Protein AF-A0A433D883-F1 (afdb_monomer)

Structure (mmCIF, N/CA/C/O backbone):
data_AF-A0A433D883-F1
#
_entry.id   AF-A0A433D883-F1
#
loop_
_atom_site.group_PDB
_atom_site.id
_atom_site.type_symbol
_atom_site.label_atom_id
_atom_site.label_alt_id
_atom_site.label_comp_id
_atom_site.label_asym_id
_atom_site.label_entity_id
_atom_site.label_seq_id
_atom_site.pdbx_PDB_ins_code
_atom_site.Cartn_x
_atom_site.Cartn_y
_atom_site.Cartn_z
_atom_site.occupancy
_atom_site.B_iso_or_equiv
_atom_site.auth_seq_id
_atom_site.auth_comp_id
_atom_site.auth_asym_id
_atom_site.auth_atom_id
_atom_site.pdbx_PDB_model_num
ATOM 1 N N . MET A 1 1 ? -18.913 33.810 -46.364 1.00 44.34 1 MET A N 1
ATOM 2 C CA . MET A 1 1 ? -20.027 33.715 -45.392 1.00 44.34 1 MET A CA 1
ATOM 3 C C . MET A 1 1 ? -20.015 32.324 -44.757 1.00 44.34 1 MET A C 1
ATOM 5 O O . MET A 1 1 ? -20.536 31.386 -45.342 1.00 44.34 1 MET A O 1
ATOM 9 N N . GLY A 1 2 ? -19.334 32.156 -43.618 1.00 40.31 2 GLY A N 1
ATOM 10 C CA . GLY A 1 2 ? -19.224 30.868 -42.918 1.00 40.31 2 GLY A CA 1
ATOM 11 C C . GLY A 1 2 ? -20.336 30.707 -41.883 1.00 40.31 2 GLY A C 1
ATOM 12 O O . GLY A 1 2 ? -20.399 31.480 -40.929 1.00 40.31 2 GLY A O 1
ATOM 13 N N . ARG A 1 3 ? -21.227 29.726 -42.067 1.00 46.47 3 ARG A N 1
ATOM 14 C CA . ARG A 1 3 ? -22.285 29.413 -41.094 1.00 46.47 3 ARG A CA 1
ATOM 15 C C . ARG A 1 3 ? -21.719 28.535 -39.975 1.00 46.47 3 ARG A C 1
ATOM 17 O O . ARG A 1 3 ? -21.374 27.379 -40.186 1.00 46.47 3 ARG A O 1
ATOM 24 N N . ARG A 1 4 ? -21.618 29.130 -38.786 1.00 43.31 4 ARG A N 1
ATOM 25 C CA . ARG A 1 4 ? -21.269 28.510 -37.502 1.00 43.31 4 ARG A CA 1
ATOM 26 C C . ARG A 1 4 ? -22.339 27.473 -37.133 1.00 43.31 4 ARG A C 1
ATOM 28 O O . ARG A 1 4 ? -23.459 27.853 -36.812 1.00 43.31 4 ARG A O 1
ATOM 35 N N . MET A 1 5 ? -22.009 26.182 -37.177 1.00 47.09 5 MET A N 1
ATOM 36 C CA . MET A 1 5 ? -22.884 25.126 -36.653 1.00 47.09 5 MET A CA 1
ATOM 37 C C . MET A 1 5 ? -22.863 25.177 -35.122 1.00 47.09 5 MET A C 1
ATOM 39 O O . MET A 1 5 ? -21.840 24.915 -34.490 1.00 47.09 5 MET A O 1
ATOM 43 N N . THR A 1 6 ? -23.981 25.574 -34.524 1.00 56.19 6 THR A N 1
ATOM 44 C CA . THR A 1 6 ? -24.188 25.544 -33.075 1.00 56.19 6 THR A CA 1
ATOM 45 C C . THR A 1 6 ? -24.568 24.130 -32.652 1.00 56.19 6 THR A C 1
ATOM 47 O O . THR A 1 6 ? -25.545 23.579 -33.149 1.00 56.19 6 THR A O 1
ATOM 50 N N . TRP A 1 7 ? -23.809 23.549 -31.725 1.00 39.69 7 TRP A N 1
ATOM 51 C CA . TRP A 1 7 ? -24.163 22.293 -31.066 1.00 39.69 7 TRP A CA 1
ATOM 52 C C . TRP A 1 7 ? -25.347 22.532 -30.119 1.00 39.69 7 TRP A C 1
ATOM 54 O O . TRP A 1 7 ? -25.214 23.236 -29.118 1.00 39.69 7 TRP A O 1
ATOM 64 N N . SER A 1 8 ? -26.512 21.967 -30.436 1.00 47.19 8 SER A N 1
ATOM 65 C CA . SER A 1 8 ? -27.658 21.910 -29.526 1.00 47.19 8 SER A CA 1
ATOM 66 C C . SER A 1 8 ? -27.412 20.860 -28.440 1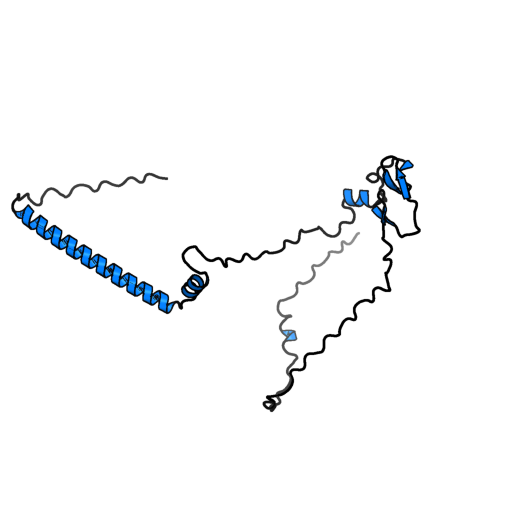.00 47.19 8 SER A C 1
ATOM 68 O O . SER A 1 8 ? -27.037 19.729 -28.744 1.00 47.19 8 SER A O 1
ATOM 70 N N . LYS A 1 9 ? -27.626 21.234 -27.173 1.00 45.69 9 LYS A N 1
ATOM 71 C CA . LYS A 1 9 ? -27.550 20.341 -26.007 1.00 45.69 9 LYS A CA 1
ATOM 72 C C . LYS A 1 9 ? -28.462 19.120 -26.191 1.00 45.69 9 LYS A C 1
ATOM 74 O O . LYS A 1 9 ? -29.637 19.278 -26.509 1.00 45.69 9 LYS A O 1
ATOM 79 N N . SER A 1 10 ? -27.929 17.928 -25.941 1.00 51.06 10 SER A N 1
ATOM 80 C CA . SER A 1 10 ? -28.690 16.679 -25.846 1.00 51.06 10 SER A CA 1
ATOM 81 C C . SER A 1 10 ? -29.716 16.752 -24.701 1.00 51.06 10 SER A C 1
ATOM 83 O O . SER A 1 10 ? -29.380 17.302 -23.647 1.00 51.06 10 SER A O 1
ATOM 85 N N . PRO A 1 11 ? -30.935 16.201 -24.855 1.00 53.72 11 PRO A N 1
ATOM 86 C CA . PRO A 1 11 ? -31.926 16.186 -23.783 1.00 53.72 11 PRO A CA 1
ATOM 87 C C . PRO A 1 11 ? -31.506 15.226 -22.658 1.00 53.72 11 PRO A C 1
ATOM 89 O O . PRO A 1 11 ? -31.024 14.120 -22.905 1.00 53.72 11 PRO A O 1
ATOM 92 N N . THR A 1 12 ? -31.668 15.670 -21.413 1.00 62.34 12 THR A N 1
ATOM 93 C CA . THR A 1 12 ? -31.495 14.857 -20.200 1.00 62.34 12 THR A CA 1
ATOM 94 C C . THR A 1 12 ? -32.604 13.806 -20.095 1.00 62.34 12 THR A C 1
ATOM 96 O O . THR A 1 12 ? -33.734 14.113 -20.466 1.00 62.34 12 THR A O 1
ATOM 99 N N . PRO A 1 13 ? -32.337 12.590 -19.585 1.00 53.56 13 PRO A N 1
ATOM 100 C CA . PRO A 1 13 ? -33.370 11.570 -19.451 1.00 53.56 13 PRO A CA 1
ATOM 101 C C . PRO A 1 13 ? -34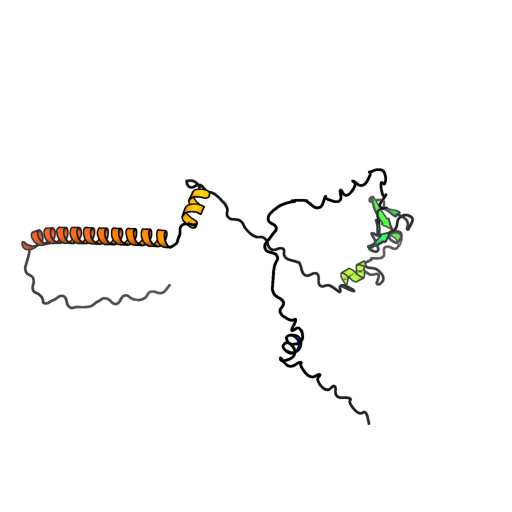.238 11.822 -18.207 1.00 53.56 13 PRO A C 1
ATOM 103 O O . PRO A 1 13 ? -33.719 11.981 -17.101 1.00 53.56 13 PRO A O 1
ATOM 106 N N . ASP A 1 14 ? -35.557 11.832 -18.402 1.00 55.31 14 ASP A N 1
ATOM 107 C CA . ASP A 1 14 ? -36.564 12.018 -17.356 1.00 55.31 14 ASP A CA 1
ATOM 108 C C . ASP A 1 14 ? -36.726 10.781 -16.448 1.00 55.31 14 ASP A C 1
ATOM 110 O O . ASP A 1 14 ? -36.504 9.629 -16.841 1.00 55.31 14 ASP A O 1
ATOM 114 N N . SER A 1 15 ? -37.174 11.023 -15.213 1.00 55.91 15 SER A N 1
ATOM 115 C CA . SER A 1 15 ? -37.271 10.067 -14.097 1.00 55.91 15 SER A CA 1
ATOM 116 C C . SER A 1 15 ? -38.297 8.932 -14.254 1.00 55.91 15 SER A C 1
ATOM 118 O O . SER A 1 15 ? -38.433 8.124 -13.342 1.00 55.91 1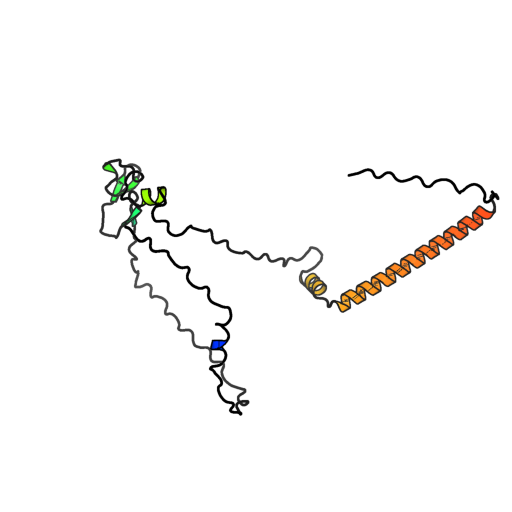5 SER A O 1
ATOM 120 N N . ASN A 1 16 ? -38.991 8.820 -15.389 1.00 58.16 16 ASN A N 1
ATOM 121 C CA . ASN A 1 16 ? -40.104 7.878 -15.603 1.00 58.16 16 ASN A CA 1
ATOM 122 C C . ASN A 1 16 ? -39.768 6.693 -16.527 1.00 58.16 16 ASN A C 1
ATOM 124 O O . ASN A 1 16 ? -40.646 6.089 -17.140 1.00 58.16 16 ASN A O 1
ATOM 128 N N . THR A 1 17 ? -38.490 6.325 -16.627 1.00 56.09 17 THR A N 1
ATOM 129 C CA . THR A 1 17 ? -38.046 5.211 -17.490 1.00 56.09 17 THR A CA 1
ATOM 130 C C . THR A 1 17 ? -37.967 3.868 -16.741 1.00 56.09 17 THR A C 1
ATOM 132 O O . THR A 1 17 ? -37.913 2.809 -17.362 1.00 56.09 17 THR A O 1
ATOM 135 N N . VAL A 1 18 ? -38.012 3.886 -15.402 1.00 52.69 18 VAL A N 1
ATOM 136 C CA . VAL A 1 18 ? -37.910 2.684 -14.547 1.00 52.69 18 VAL A CA 1
ATOM 137 C C . VAL A 1 18 ? -39.255 1.951 -14.409 1.00 52.69 18 VAL A C 1
ATOM 139 O O . VAL A 1 18 ? -39.276 0.733 -14.241 1.00 52.69 18 VAL A O 1
ATOM 142 N N . ASP A 1 19 ? -40.378 2.650 -14.585 1.00 44.34 19 ASP A N 1
ATOM 143 C CA . ASP A 1 19 ? -41.716 2.084 -14.358 1.00 44.34 19 ASP A CA 1
ATOM 144 C C . ASP A 1 19 ? -42.318 1.376 -15.580 1.00 44.34 19 ASP A C 1
ATOM 146 O O . ASP A 1 19 ? -43.264 0.602 -15.446 1.00 44.34 19 ASP A O 1
ATOM 150 N N . ARG A 1 20 ? -41.729 1.542 -16.773 1.00 48.47 20 ARG A N 1
ATOM 151 C CA . ARG A 1 20 ? -42.190 0.866 -18.002 1.00 48.47 20 ARG A CA 1
ATOM 152 C C . ARG A 1 20 ? -41.725 -0.593 -18.116 1.00 48.47 20 ARG A C 1
ATOM 154 O O . ARG A 1 20 ? -42.235 -1.331 -18.950 1.00 48.47 20 ARG A O 1
ATOM 161 N N . TRP A 1 21 ? -40.784 -1.011 -17.267 1.00 44.34 21 TRP A N 1
ATOM 162 C CA . TRP A 1 21 ? -40.251 -2.380 -17.216 1.00 44.34 21 TRP A CA 1
ATOM 163 C C . TRP A 1 21 ? -40.878 -3.240 -16.109 1.00 44.34 21 TRP A C 1
ATOM 165 O O . TRP A 1 21 ? -40.563 -4.422 -15.999 1.00 44.34 21 TRP A O 1
ATOM 175 N N . ARG A 1 22 ? -41.769 -2.669 -15.286 1.00 48.66 22 ARG A N 1
ATOM 176 C CA . ARG A 1 22 ? -42.435 -3.374 -14.176 1.00 48.66 22 ARG A CA 1
ATOM 177 C C . ARG A 1 22 ? -43.787 -3.993 -14.535 1.00 48.66 22 ARG A C 1
ATOM 179 O O . ARG A 1 22 ? -44.334 -4.728 -13.724 1.00 48.66 22 ARG A O 1
ATOM 186 N N . THR A 1 23 ? -44.317 -3.717 -15.725 1.00 51.25 23 THR A N 1
ATOM 187 C CA . THR A 1 23 ? -45.706 -4.026 -16.119 1.00 51.25 23 THR A CA 1
ATOM 188 C C . THR A 1 23 ? -45.833 -4.961 -17.326 1.00 51.25 23 THR A C 1
ATOM 190 O O . THR A 1 23 ? -46.887 -5.015 -17.949 1.00 51.25 23 THR A O 1
ATOM 193 N N . THR A 1 24 ? -44.799 -5.743 -17.656 1.00 48.59 24 THR A N 1
ATOM 194 C CA . THR A 1 24 ? -44.857 -6.735 -18.754 1.00 48.59 24 THR A CA 1
ATOM 195 C C . THR A 1 24 ? -44.439 -8.151 -18.361 1.00 48.59 24 THR A C 1
ATOM 197 O O . THR A 1 24 ? -43.990 -8.909 -19.212 1.00 48.59 24 THR A O 1
ATOM 200 N N . TRP A 1 25 ? -44.645 -8.551 -17.102 1.00 43.47 25 TRP A N 1
ATOM 201 C CA . TRP A 1 25 ? -44.590 -9.965 -16.702 1.00 43.47 25 TRP A CA 1
ATOM 202 C C . TRP A 1 25 ? -45.667 -10.278 -15.665 1.00 43.47 25 TRP A C 1
ATOM 204 O O . TRP A 1 25 ? -45.396 -10.482 -14.486 1.00 43.47 25 TRP A O 1
ATOM 214 N N . GLN A 1 26 ? -46.913 -10.292 -16.130 1.00 42.62 26 GLN A N 1
ATOM 215 C CA . GLN A 1 26 ? -48.020 -10.934 -15.436 1.00 42.62 26 GLN A CA 1
ATOM 216 C C . GLN A 1 26 ? -48.081 -12.377 -15.941 1.00 42.62 26 GLN A C 1
ATOM 218 O O . GLN A 1 26 ? -48.513 -12.623 -17.065 1.00 42.62 26 GLN A O 1
ATOM 223 N N . MET A 1 27 ? -47.560 -13.312 -15.146 1.00 36.69 27 MET A N 1
ATOM 224 C CA . MET A 1 27 ? -47.718 -14.749 -15.378 1.00 36.69 27 MET A CA 1
ATOM 225 C C . MET A 1 27 ? -48.802 -15.295 -14.436 1.00 36.69 27 MET A C 1
ATOM 227 O O . MET A 1 27 ? -48.882 -14.824 -13.299 1.00 36.69 27 MET A O 1
ATOM 231 N N . PRO A 1 28 ? -49.656 -16.224 -14.905 1.00 48.88 28 PRO A N 1
ATOM 232 C CA . PRO A 1 28 ? -50.907 -16.588 -14.249 1.00 48.88 28 PRO A CA 1
ATOM 233 C C . PRO A 1 28 ? -50.714 -17.562 -13.085 1.00 48.88 28 PRO A C 1
ATOM 235 O O . PRO A 1 28 ? -49.773 -18.353 -13.051 1.00 48.88 28 PRO A O 1
ATOM 238 N N . GLU A 1 29 ? -51.664 -17.495 -12.157 1.00 52.81 29 GLU A N 1
ATOM 239 C CA . GLU A 1 29 ? -51.849 -18.396 -11.026 1.00 52.81 29 GLU A CA 1
ATOM 240 C C . GLU A 1 29 ? -52.178 -19.825 -11.485 1.00 52.81 29 GLU A C 1
ATOM 242 O O . GLU A 1 29 ? -53.182 -20.041 -12.162 1.00 52.81 29 GLU A O 1
ATOM 247 N N . TYR A 1 30 ? -51.399 -20.813 -11.035 1.00 47.22 30 TYR A N 1
ATOM 248 C CA . TYR A 1 30 ? -51.878 -22.190 -10.885 1.00 47.22 30 TYR A CA 1
ATOM 249 C C . TYR A 1 30 ? -51.278 -22.819 -9.627 1.00 47.22 30 TYR A C 1
ATOM 251 O O . TYR A 1 30 ? -50.081 -23.064 -9.494 1.00 47.22 30 TYR A O 1
ATOM 259 N N . LEU A 1 31 ? -52.205 -22.998 -8.705 1.00 46.66 31 LEU A N 1
ATOM 260 C CA . LEU A 1 31 ? -52.241 -23.769 -7.480 1.00 46.66 31 LEU A CA 1
ATOM 261 C C . LEU A 1 31 ? -51.736 -25.228 -7.604 1.00 46.66 31 LEU A C 1
ATOM 263 O O . LEU A 1 31 ? -52.090 -25.925 -8.549 1.00 46.66 31 LEU A O 1
ATOM 267 N N . LEU A 1 32 ? -51.067 -25.656 -6.522 1.00 41.22 32 LEU A N 1
ATOM 268 C CA . LEU A 1 32 ? -51.068 -26.980 -5.864 1.00 41.22 32 LEU A CA 1
ATOM 269 C C . LEU A 1 32 ? -49.891 -27.964 -6.057 1.00 41.22 32 LEU A C 1
ATOM 271 O O . LEU A 1 32 ? -49.479 -28.313 -7.156 1.00 41.22 32 LEU A O 1
ATOM 275 N N . ASP A 1 33 ? -49.452 -28.423 -4.875 1.00 37.00 33 ASP A N 1
ATOM 276 C CA . ASP A 1 33 ? -48.825 -29.697 -4.502 1.00 37.00 33 ASP A CA 1
ATOM 277 C C . ASP A 1 33 ? -47.380 -29.997 -4.902 1.00 37.00 33 ASP A C 1
ATOM 279 O O . ASP A 1 33 ? -47.169 -30.652 -5.908 1.00 37.00 33 ASP A O 1
ATOM 283 N N . ILE A 1 34 ? -46.412 -29.676 -4.017 1.00 42.12 34 ILE A N 1
ATOM 284 C CA . ILE A 1 34 ? -45.350 -30.619 -3.581 1.00 42.12 34 ILE A CA 1
ATOM 285 C C . ILE A 1 34 ? -44.894 -30.257 -2.146 1.00 42.12 34 ILE A C 1
ATOM 287 O O . ILE A 1 34 ? -43.851 -29.638 -1.934 1.00 42.12 34 ILE A O 1
ATOM 291 N N . THR A 1 35 ? -45.660 -30.657 -1.129 1.00 52.66 35 THR A N 1
ATOM 292 C CA . THR A 1 35 ? -45.133 -30.863 0.236 1.00 52.66 35 THR A CA 1
ATOM 293 C C . THR A 1 35 ? -45.156 -32.346 0.573 1.00 52.66 35 THR A C 1
ATOM 295 O O . THR A 1 35 ? -45.819 -32.757 1.512 1.00 52.66 35 THR A O 1
ATOM 298 N N . GLU A 1 36 ? -44.412 -33.142 -0.192 1.00 39.91 36 GLU A N 1
ATOM 299 C CA . GLU A 1 36 ? -44.018 -34.508 0.155 1.00 39.91 36 GLU A CA 1
ATOM 300 C C . GLU A 1 36 ? -42.675 -34.807 -0.518 1.00 39.91 36 GLU A C 1
ATOM 302 O O . GLU A 1 36 ? -42.641 -35.151 -1.690 1.00 39.91 36 GLU A O 1
ATOM 307 N N . PHE A 1 37 ? -41.563 -34.623 0.197 1.00 33.12 37 PHE A N 1
ATOM 308 C CA . PHE A 1 37 ? -40.456 -35.590 0.215 1.00 33.12 37 PHE A CA 1
ATOM 309 C C . PHE A 1 37 ? -39.419 -35.158 1.257 1.00 33.12 37 PHE A C 1
ATOM 311 O O . PHE A 1 37 ? -38.396 -34.531 0.978 1.00 33.12 37 PHE A O 1
ATOM 318 N N . VAL A 1 38 ? -39.705 -35.485 2.516 1.00 44.09 38 VAL A N 1
ATOM 319 C CA . VAL A 1 38 ? -38.646 -35.671 3.503 1.00 44.09 38 VAL A CA 1
ATOM 320 C C . VAL A 1 38 ? -37.950 -36.980 3.145 1.00 44.09 38 VAL A C 1
ATOM 322 O O . VAL A 1 38 ? -38.565 -38.037 3.214 1.00 44.09 38 VAL A O 1
ATOM 325 N N . GLY A 1 39 ? -36.659 -36.903 2.830 1.00 33.69 39 GLY A N 1
ATOM 326 C CA . GLY A 1 39 ? -35.751 -38.037 2.957 1.00 33.69 39 GLY A CA 1
ATOM 327 C C . GLY A 1 39 ? -35.083 -38.488 1.664 1.00 33.69 39 GLY A C 1
ATOM 328 O O . GLY A 1 39 ? -35.739 -38.993 0.767 1.00 33.69 39 GLY A O 1
ATOM 329 N N . LEU A 1 40 ? -33.747 -38.404 1.690 1.00 41.06 40 LEU A N 1
ATOM 330 C CA . LEU A 1 40 ? -32.733 -39.244 1.026 1.00 41.06 40 LEU A CA 1
ATOM 331 C C . LEU A 1 40 ? -31.738 -38.443 0.166 1.00 41.06 40 LEU A C 1
ATOM 333 O O . LEU A 1 40 ? -32.112 -37.770 -0.782 1.00 41.06 40 LEU A O 1
ATOM 337 N N . ALA A 1 41 ? -30.454 -38.611 0.521 1.00 41.00 41 ALA A N 1
ATOM 338 C CA . ALA A 1 41 ? -29.227 -38.200 -0.178 1.00 41.00 41 ALA A CA 1
ATOM 339 C C . ALA A 1 41 ? -29.006 -36.671 -0.306 1.00 41.00 41 ALA A C 1
ATOM 341 O O . ALA A 1 41 ? -29.651 -35.993 -1.086 1.00 41.00 41 ALA A O 1
ATOM 342 N N . ASN A 1 42 ? -28.085 -36.003 0.398 1.00 51.06 42 ASN A N 1
ATOM 343 C CA . ASN A 1 42 ? -26.741 -36.402 0.825 1.00 51.06 42 ASN A CA 1
ATOM 344 C C . ASN A 1 42 ? -25.981 -37.200 -0.239 1.00 51.06 42 ASN A C 1
ATOM 346 O O . ASN A 1 42 ? -25.506 -38.302 0.006 1.00 51.06 42 ASN A O 1
ATOM 350 N N . THR A 1 43 ? -25.826 -36.593 -1.412 1.00 43.31 43 THR A N 1
ATOM 351 C CA . THR A 1 43 ? -24.752 -36.918 -2.352 1.00 43.31 43 THR A CA 1
ATOM 352 C C . THR A 1 43 ? -24.024 -35.634 -2.704 1.00 43.31 43 THR A C 1
ATOM 354 O O . THR A 1 43 ? -24.470 -34.809 -3.496 1.00 43.31 43 THR A O 1
ATOM 357 N N . THR A 1 44 ? -22.888 -35.470 -2.038 1.00 56.88 44 THR A N 1
ATOM 358 C CA . THR A 1 44 ? -21.765 -34.626 -2.434 1.00 56.88 44 THR A CA 1
ATOM 359 C C . THR A 1 44 ? -21.500 -34.757 -3.941 1.00 56.88 44 THR A C 1
ATOM 361 O O . THR A 1 44 ? -21.324 -35.890 -4.398 1.00 56.88 44 THR A O 1
ATOM 364 N N . PRO A 1 45 ? -21.392 -33.671 -4.730 1.00 46.62 45 PRO A N 1
ATOM 365 C CA . PRO A 1 45 ? -20.734 -33.777 -6.021 1.00 46.62 45 PRO A CA 1
ATOM 366 C C . PRO A 1 45 ? -19.272 -34.125 -5.739 1.00 46.62 45 PRO A C 1
ATOM 368 O O . PRO A 1 45 ? -18.542 -33.354 -5.110 1.00 46.62 45 PRO A O 1
ATOM 371 N N . LEU A 1 46 ? -18.887 -35.337 -6.139 1.00 47.91 46 LEU A N 1
ATOM 372 C CA . LEU A 1 46 ? -17.512 -35.805 -6.131 1.00 47.91 46 LEU A CA 1
ATOM 373 C C . LEU A 1 46 ? -16.645 -34.716 -6.749 1.00 47.91 46 LEU A C 1
ATOM 375 O O . LEU A 1 46 ? -16.833 -34.320 -7.900 1.00 47.91 46 LEU A O 1
ATOM 379 N N . ALA A 1 47 ? -15.718 -34.222 -5.932 1.00 39.28 47 ALA A N 1
ATOM 380 C CA . ALA A 1 47 ? -14.607 -33.424 -6.382 1.00 39.28 47 ALA A CA 1
ATOM 381 C C . ALA A 1 47 ? -14.021 -34.111 -7.615 1.00 39.28 47 ALA A C 1
ATOM 383 O O . ALA A 1 47 ? -13.571 -35.256 -7.541 1.00 39.28 47 ALA A O 1
ATOM 384 N N . ILE A 1 48 ? -14.036 -33.402 -8.743 1.00 43.16 48 ILE A N 1
ATOM 385 C CA . ILE A 1 48 ? -13.119 -33.670 -9.839 1.00 43.16 48 ILE A CA 1
ATOM 386 C C . ILE A 1 48 ? -11.741 -33.596 -9.192 1.00 43.16 48 ILE A C 1
ATOM 388 O O . ILE A 1 48 ? -11.241 -32.517 -8.871 1.00 43.16 48 ILE A O 1
ATOM 392 N N . GLN A 1 49 ? -11.188 -34.769 -8.893 1.00 42.84 49 GLN A N 1
ATOM 393 C CA . GLN A 1 49 ? -9.809 -34.928 -8.494 1.00 42.84 49 GLN A CA 1
ATOM 394 C C . GLN A 1 49 ? -9.012 -34.409 -9.681 1.00 42.84 49 GLN A C 1
ATOM 396 O O . GLN A 1 49 ? -8.868 -35.089 -10.695 1.00 42.84 49 GLN A O 1
ATOM 401 N N . SER A 1 50 ? -8.567 -33.156 -9.591 1.00 48.97 50 SER A N 1
ATOM 402 C CA . SER A 1 50 ? -7.526 -32.635 -10.455 1.00 48.97 50 SER A CA 1
ATOM 403 C C . SER A 1 50 ? -6.349 -33.578 -10.275 1.00 48.97 50 SER A C 1
ATOM 405 O O . SER A 1 50 ? -5.679 -33.550 -9.239 1.00 48.97 50 SER A O 1
ATOM 407 N N . SER A 1 51 ? -6.168 -34.471 -11.241 1.00 52.75 51 SER A N 1
ATOM 408 C CA . SER A 1 51 ? -4.990 -35.305 -11.356 1.00 52.75 51 SER A CA 1
ATOM 409 C C . SER A 1 51 ? -3.782 -34.400 -11.161 1.00 52.75 51 SER A C 1
ATOM 411 O O . SER A 1 51 ? -3.590 -33.441 -11.913 1.00 52.75 51 SER A O 1
ATOM 413 N N . SER A 1 52 ? -3.028 -34.682 -10.101 1.00 54.41 52 SER A N 1
ATOM 414 C CA . SER A 1 52 ? -1.677 -34.180 -9.888 1.00 54.41 52 SER A CA 1
ATOM 415 C C . SER A 1 52 ? -0.954 -34.065 -11.237 1.00 54.41 52 SER A C 1
ATOM 417 O O . SER A 1 52 ? -0.954 -35.047 -11.989 1.00 54.41 52 SER A O 1
ATOM 419 N N . PRO A 1 53 ? -0.366 -32.910 -11.595 1.00 57.12 53 PRO A N 1
ATOM 420 C CA . PRO A 1 53 ? 0.473 -32.848 -12.777 1.00 57.12 53 PRO A CA 1
ATOM 421 C C . PRO A 1 53 ? 1.646 -33.809 -12.565 1.00 57.12 53 PRO A C 1
ATOM 423 O O . PRO A 1 53 ? 2.487 -33.604 -11.690 1.00 57.12 53 PRO A O 1
ATOM 426 N N . ASN A 1 54 ? 1.672 -34.884 -13.355 1.00 53.44 54 ASN A N 1
ATOM 427 C CA . ASN A 1 54 ? 2.794 -35.809 -13.428 1.00 53.44 54 ASN A CA 1
ATOM 428 C C . ASN A 1 54 ? 4.107 -35.011 -13.574 1.00 53.44 54 ASN A C 1
ATOM 430 O O . ASN A 1 54 ? 4.202 -34.174 -14.477 1.00 53.44 54 ASN A O 1
ATOM 434 N N . PRO A 1 55 ? 5.147 -35.267 -12.757 1.00 57.59 55 PRO A N 1
ATOM 435 C CA . PRO A 1 55 ? 6.407 -34.521 -12.819 1.00 57.59 55 PRO A CA 1
ATOM 436 C C . PRO A 1 55 ? 7.260 -34.834 -14.065 1.00 57.59 55 PRO A C 1
ATOM 438 O O . PRO A 1 55 ? 8.393 -34.375 -14.169 1.00 57.59 55 PRO A O 1
ATOM 441 N N . THR A 1 56 ? 6.739 -35.589 -15.034 1.00 54.44 56 THR A N 1
ATOM 442 C CA . THR A 1 56 ? 7.454 -35.978 -16.260 1.00 54.44 56 THR A CA 1
ATOM 443 C C . THR A 1 56 ? 7.315 -34.979 -17.408 1.00 54.44 56 THR A C 1
ATOM 445 O O . THR A 1 56 ? 8.015 -35.103 -18.408 1.00 54.44 56 THR A O 1
ATOM 448 N N . HIS A 1 57 ? 6.516 -33.924 -17.242 1.00 48.34 57 HIS A N 1
ATOM 449 C CA . HIS A 1 57 ? 6.663 -32.708 -18.033 1.00 48.34 57 HIS A CA 1
ATOM 450 C C . HIS A 1 57 ? 7.263 -31.626 -17.144 1.00 48.34 57 HIS A C 1
ATOM 452 O O . HIS A 1 57 ? 6.562 -30.752 -16.633 1.00 48.34 57 HIS A O 1
ATOM 458 N N . ILE A 1 58 ? 8.592 -31.637 -17.000 1.00 50.81 58 ILE A N 1
ATOM 459 C CA . ILE A 1 58 ? 9.306 -30.385 -16.760 1.00 50.81 58 ILE A CA 1
ATOM 460 C C . ILE A 1 58 ? 9.043 -29.558 -18.016 1.00 50.81 58 ILE A C 1
ATOM 462 O O . ILE A 1 58 ? 9.778 -29.629 -19.000 1.00 50.81 58 ILE A O 1
ATOM 466 N N . ALA A 1 59 ? 7.948 -28.801 -18.020 1.00 46.84 59 ALA A N 1
ATOM 467 C CA . ALA A 1 59 ? 7.844 -27.659 -18.892 1.00 46.84 59 ALA A CA 1
ATOM 468 C C . ALA A 1 59 ? 9.046 -26.798 -18.510 1.00 46.84 59 ALA A C 1
ATOM 470 O O . ALA A 1 59 ? 9.029 -26.104 -17.493 1.00 46.84 59 ALA A O 1
ATOM 471 N N . PHE A 1 60 ? 10.128 -26.895 -19.287 1.00 50.03 60 PHE A N 1
ATOM 472 C CA . PHE A 1 60 ? 11.159 -25.876 -19.329 1.00 50.03 60 PHE A CA 1
ATOM 473 C C . PHE A 1 60 ? 10.434 -24.617 -19.799 1.00 50.03 60 PHE A C 1
ATOM 475 O O . PHE A 1 60 ? 10.408 -24.290 -20.985 1.00 50.03 60 PHE A O 1
ATOM 482 N N . ALA A 1 61 ? 9.759 -23.944 -18.867 1.00 59.34 61 ALA A N 1
ATOM 483 C CA . ALA A 1 61 ? 9.207 -22.623 -19.039 1.00 59.34 61 ALA A CA 1
ATOM 484 C C . ALA A 1 61 ? 10.427 -21.739 -19.271 1.00 59.34 61 ALA A C 1
ATOM 486 O O . ALA A 1 61 ? 11.092 -21.287 -18.338 1.00 59.34 61 ALA A O 1
ATOM 487 N N . ARG A 1 62 ? 10.820 -21.649 -20.541 1.00 74.62 62 ARG A N 1
ATOM 488 C CA . ARG A 1 62 ? 12.077 -21.061 -20.973 1.00 74.62 62 ARG A CA 1
ATOM 489 C C . ARG A 1 62 ? 12.061 -19.622 -20.472 1.00 74.62 62 ARG A C 1
ATOM 491 O O . ARG A 1 62 ? 11.203 -18.835 -20.870 1.00 74.62 62 ARG A O 1
ATOM 498 N N . ARG A 1 63 ? 12.941 -19.327 -19.511 1.00 79.06 63 ARG A N 1
ATOM 499 C CA . ARG A 1 63 ? 12.950 -18.054 -18.789 1.00 79.06 63 ARG A CA 1
ATOM 500 C C . ARG A 1 63 ? 13.086 -16.924 -19.803 1.00 79.06 63 ARG A C 1
ATOM 502 O O . ARG A 1 63 ? 14.042 -16.891 -20.571 1.00 79.06 63 ARG A O 1
ATOM 509 N N . ILE A 1 64 ? 12.116 -16.015 -19.804 1.00 88.06 64 ILE A N 1
ATOM 510 C CA . ILE A 1 64 ? 12.203 -14.781 -20.578 1.00 88.06 64 ILE A CA 1
ATOM 511 C C . ILE A 1 64 ? 13.108 -13.840 -19.795 1.00 88.06 64 ILE A C 1
ATOM 513 O O . ILE A 1 64 ? 12.774 -13.419 -18.685 1.00 88.06 64 ILE A O 1
ATOM 517 N N . GLU A 1 65 ? 14.262 -13.532 -20.365 1.00 85.75 65 GLU A N 1
ATOM 518 C CA . GLU A 1 65 ? 15.188 -12.572 -19.780 1.00 85.75 65 GLU A CA 1
ATOM 519 C C . GLU A 1 65 ? 14.756 -11.151 -20.137 1.00 85.75 65 GLU A C 1
ATOM 521 O O . GLU A 1 65 ? 14.006 -10.920 -21.084 1.00 85.75 65 GLU A O 1
ATOM 526 N N . THR A 1 66 ? 15.204 -10.168 -19.363 1.00 87.19 66 THR A N 1
ATOM 527 C CA . THR A 1 66 ? 14.939 -8.758 -19.659 1.00 87.19 66 THR A CA 1
ATOM 528 C C . THR A 1 66 ? 16.252 -8.073 -19.996 1.00 87.19 66 THR A C 1
ATOM 530 O O . THR A 1 66 ? 17.225 -8.183 -19.253 1.00 87.19 66 THR A O 1
ATOM 533 N N . CYS A 1 67 ? 16.288 -7.346 -21.112 1.00 84.19 67 CYS A N 1
ATOM 534 C CA . CYS A 1 67 ? 17.463 -6.586 -21.516 1.00 84.19 67 CYS A CA 1
ATOM 535 C C . CYS A 1 67 ? 17.771 -5.482 -20.496 1.00 84.19 67 CYS A C 1
ATOM 537 O O . CYS A 1 67 ? 16.938 -4.604 -20.272 1.00 84.19 67 CYS A O 1
ATOM 539 N N . SER A 1 68 ? 18.987 -5.451 -19.944 1.00 82.81 68 SER A N 1
ATOM 540 C CA . SER A 1 68 ? 19.386 -4.398 -18.997 1.00 82.81 68 SER A CA 1
ATOM 541 C C . SER A 1 68 ? 19.416 -2.988 -19.609 1.00 82.81 68 SER A C 1
ATOM 543 O O . SER A 1 68 ? 19.274 -2.017 -18.872 1.00 82.81 68 SER A O 1
ATOM 545 N N . PHE A 1 69 ? 19.624 -2.854 -20.924 1.00 83.44 69 PHE A N 1
ATOM 546 C CA . PHE A 1 69 ? 19.712 -1.550 -21.591 1.00 83.44 69 PHE A CA 1
ATOM 547 C C . PHE A 1 69 ? 18.328 -1.007 -21.971 1.00 83.44 69 PHE A C 1
ATOM 549 O O . PHE A 1 69 ? 17.962 0.110 -21.609 1.00 83.44 69 PHE A O 1
ATOM 556 N N . SER A 1 70 ? 17.533 -1.810 -22.681 1.00 80.94 70 SER A N 1
ATOM 557 C CA . SER A 1 70 ? 16.245 -1.379 -23.234 1.00 80.94 70 SER A CA 1
ATOM 558 C C . SER A 1 70 ? 15.037 -1.741 -22.365 1.00 80.94 70 SER A C 1
ATOM 560 O O . SER A 1 70 ? 13.990 -1.098 -22.461 1.00 80.94 70 SER A O 1
ATOM 562 N N . GLY A 1 71 ? 15.159 -2.749 -21.498 1.00 83.44 71 GLY A N 1
ATOM 563 C CA . GLY A 1 71 ? 14.046 -3.311 -20.734 1.00 83.44 71 GLY A CA 1
ATOM 564 C C . GLY A 1 71 ? 13.088 -4.179 -21.558 1.00 83.44 71 GLY A C 1
ATOM 565 O O . GLY A 1 71 ? 12.022 -4.524 -21.054 1.00 83.44 71 GLY A O 1
ATOM 566 N N . TYR A 1 72 ? 13.427 -4.517 -22.809 1.00 86.50 72 TYR A N 1
ATOM 567 C CA . TYR A 1 72 ? 12.630 -5.434 -23.630 1.00 86.50 72 TYR A CA 1
ATOM 568 C C . TYR A 1 72 ? 12.811 -6.892 -23.195 1.00 86.50 72 TYR A C 1
ATOM 570 O O . TYR A 1 72 ? 13.875 -7.286 -22.709 1.00 86.50 72 TYR A O 1
ATOM 578 N N . LYS A 1 73 ? 11.762 -7.691 -23.407 1.00 88.88 73 LYS A N 1
ATOM 579 C CA . LYS A 1 73 ? 11.766 -9.139 -23.184 1.00 88.88 73 LYS A CA 1
ATOM 580 C C . LYS A 1 73 ? 12.635 -9.822 -24.238 1.00 88.88 73 LYS A C 1
ATOM 582 O O . LYS A 1 73 ? 12.440 -9.615 -25.434 1.00 88.88 73 LYS A O 1
ATOM 587 N N . ILE A 1 74 ? 13.577 -10.635 -23.787 1.00 88.12 74 ILE A N 1
ATOM 588 C CA . ILE A 1 74 ? 14.472 -11.424 -24.621 1.00 88.12 74 ILE A CA 1
ATOM 589 C C . ILE A 1 74 ? 13.970 -12.853 -24.596 1.00 88.12 74 ILE A C 1
ATOM 591 O O . ILE A 1 74 ? 13.948 -13.522 -23.560 1.00 88.12 74 ILE A O 1
ATOM 595 N N . TYR A 1 75 ? 13.554 -13.301 -25.774 1.00 89.38 75 TYR A N 1
ATOM 596 C CA . TYR A 1 75 ? 13.182 -14.681 -25.968 1.00 89.38 75 TYR A CA 1
ATOM 597 C C . TYR A 1 75 ? 14.434 -15.526 -26.164 1.00 89.38 75 TYR A C 1
ATOM 599 O O . TYR A 1 75 ? 15.405 -15.098 -26.790 1.00 89.38 75 TYR A O 1
ATOM 607 N N . PRO A 1 76 ? 14.432 -16.737 -25.628 1.00 89.81 76 PRO A N 1
ATOM 608 C CA . PRO A 1 76 ? 15.639 -17.531 -25.606 1.00 89.81 76 PRO A CA 1
ATOM 609 C C . PRO A 1 76 ? 16.016 -17.998 -27.028 1.00 89.81 76 PRO A C 1
ATOM 611 O O . PRO A 1 76 ? 15.164 -18.336 -27.853 1.00 89.81 76 PRO A O 1
ATOM 614 N N . GLY A 1 77 ? 17.316 -17.959 -27.340 1.00 84.88 77 GLY A N 1
ATOM 615 C CA . GLY A 1 77 ? 17.838 -18.059 -28.714 1.00 84.88 77 GLY A CA 1
ATOM 616 C C . GLY A 1 77 ? 17.865 -16.728 -29.484 1.00 84.88 77 GLY A C 1
ATOM 617 O O . GLY A 1 77 ? 18.156 -16.724 -30.679 1.00 84.88 77 GLY A O 1
ATOM 618 N N . LYS A 1 78 ? 17.562 -15.597 -28.833 1.00 84.25 78 LYS A N 1
ATOM 619 C CA . LYS A 1 78 ? 17.703 -14.248 -29.400 1.00 84.25 78 LYS A CA 1
ATOM 620 C C . LYS A 1 78 ? 18.718 -13.425 -28.609 1.00 84.25 78 LYS A C 1
ATOM 622 O O . LYS A 1 78 ? 18.830 -13.551 -27.395 1.00 84.25 78 LYS A O 1
ATOM 627 N N . GLY A 1 79 ? 19.388 -12.515 -29.312 1.00 80.62 79 GLY A N 1
ATOM 628 C CA . GLY A 1 79 ? 20.342 -11.580 -28.723 1.00 80.62 79 GLY A CA 1
ATOM 629 C C . GLY A 1 79 ? 21.718 -12.190 -28.457 1.00 80.62 79 GLY A C 1
ATOM 630 O O . GLY A 1 79 ? 21.996 -13.336 -28.799 1.00 80.62 79 GLY A O 1
ATOM 631 N N . LYS A 1 80 ? 22.598 -11.373 -27.875 1.00 82.44 80 LYS A N 1
ATOM 632 C CA . LYS A 1 80 ? 23.933 -11.771 -27.424 1.00 82.44 80 LYS A CA 1
ATOM 633 C C . LYS A 1 80 ? 24.155 -11.227 -26.023 1.00 82.44 80 LYS A C 1
ATOM 635 O O . LYS A 1 80 ? 23.996 -10.022 -25.808 1.00 82.44 80 LYS A O 1
ATOM 640 N N . THR A 1 81 ? 24.531 -12.104 -25.108 1.00 81.75 81 THR A N 1
ATOM 641 C CA . THR A 1 81 ? 24.865 -11.748 -23.733 1.00 81.75 81 THR A CA 1
ATOM 642 C C . THR A 1 81 ? 26.312 -11.277 -23.685 1.00 81.75 81 THR A C 1
ATOM 644 O O . THR A 1 81 ? 27.215 -12.016 -24.067 1.00 81.75 81 THR A O 1
ATOM 647 N N . PHE A 1 82 ? 26.534 -10.043 -23.245 1.00 81.81 82 PHE A N 1
ATOM 648 C CA . PHE A 1 82 ? 27.862 -9.502 -22.992 1.00 81.81 82 PHE A CA 1
ATOM 649 C C . PHE A 1 82 ? 28.108 -9.480 -21.482 1.00 81.81 82 PHE A C 1
ATOM 651 O O . PHE A 1 82 ? 27.296 -8.974 -20.707 1.00 81.81 82 PHE A O 1
ATOM 658 N N . VAL A 1 83 ? 29.230 -10.059 -21.066 1.00 84.50 83 VAL A N 1
ATOM 659 C CA . VAL A 1 83 ? 29.681 -10.048 -19.675 1.00 84.50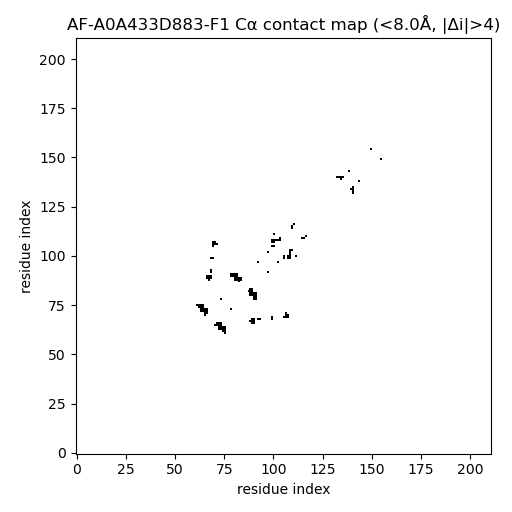 83 VAL A CA 1
ATOM 660 C C . VAL A 1 83 ? 30.804 -9.025 -19.575 1.00 84.50 83 VAL A C 1
ATOM 662 O O . VAL A 1 83 ? 31.854 -9.184 -20.194 1.00 84.50 83 VAL A O 1
ATOM 665 N N . ARG A 1 84 ? 30.563 -7.940 -18.835 1.00 82.94 84 ARG A N 1
ATOM 666 C CA . ARG A 1 84 ? 31.580 -6.921 -18.544 1.00 82.94 84 ARG A CA 1
ATOM 667 C C . ARG A 1 84 ? 32.580 -7.468 -17.518 1.00 82.94 84 ARG A C 1
ATOM 669 O O . ARG A 1 84 ? 32.222 -8.331 -16.726 1.00 82.94 84 ARG A O 1
ATOM 676 N N . ILE A 1 85 ? 33.783 -6.893 -17.476 1.00 87.50 85 ILE A N 1
ATOM 677 C CA . ILE A 1 85 ? 34.844 -7.217 -16.499 1.00 87.50 85 ILE A CA 1
ATOM 678 C C . ILE A 1 85 ? 34.328 -7.165 -15.048 1.00 87.50 85 ILE A C 1
ATOM 680 O O . ILE A 1 85 ? 34.666 -8.016 -14.239 1.00 87.50 85 ILE A O 1
ATOM 684 N N . ASP A 1 86 ? 33.417 -6.239 -14.736 1.00 85.88 86 ASP A N 1
ATOM 685 C CA . ASP A 1 86 ? 32.788 -6.123 -13.408 1.00 85.88 86 ASP A CA 1
ATOM 686 C C . ASP A 1 86 ? 31.664 -7.151 -13.159 1.00 85.88 86 ASP A C 1
ATOM 688 O O . ASP A 1 86 ? 30.744 -6.895 -12.378 1.00 85.88 86 ASP A O 1
ATOM 692 N N . ASN A 1 87 ? 31.668 -8.273 -13.885 1.00 81.19 87 ASN A N 1
ATOM 693 C CA . ASN A 1 87 ? 30.661 -9.342 -13.866 1.00 81.19 87 ASN A CA 1
ATOM 694 C C . ASN A 1 87 ? 29.219 -8.878 -14.137 1.00 81.19 87 ASN A C 1
ATOM 696 O O . ASN A 1 87 ? 28.247 -9.572 -13.833 1.00 81.19 87 ASN A O 1
ATOM 700 N N . ARG A 1 88 ? 29.050 -7.690 -14.729 1.00 80.19 88 ARG A N 1
ATOM 701 C CA . ARG A 1 88 ? 27.735 -7.170 -15.107 1.00 80.19 88 ARG A CA 1
ATOM 702 C C . ARG A 1 88 ? 27.329 -7.740 -16.450 1.00 80.19 88 ARG A C 1
ATOM 704 O O . ARG A 1 88 ? 28.029 -7.563 -17.444 1.00 80.19 88 ARG A O 1
ATOM 711 N N . VAL A 1 89 ? 26.162 -8.369 -16.468 1.00 78.06 89 VAL A N 1
ATOM 712 C CA . VAL A 1 89 ? 25.559 -8.900 -17.683 1.00 78.06 89 VAL A CA 1
ATOM 713 C C . VAL A 1 89 ? 24.761 -7.792 -18.362 1.00 78.06 89 VAL A C 1
ATOM 715 O O . VAL A 1 89 ? 23.782 -7.279 -17.816 1.00 78.06 89 VAL A O 1
ATOM 718 N N . CYS A 1 90 ? 25.179 -7.404 -19.558 1.00 66.94 90 CYS A N 1
ATOM 719 C CA . CYS A 1 90 ? 24.473 -6.444 -20.394 1.00 66.94 90 CYS A CA 1
ATOM 720 C C . CYS A 1 90 ? 24.361 -6.965 -21.830 1.00 66.94 90 CYS A C 1
ATOM 722 O O . CYS A 1 90 ? 25.022 -7.914 -22.229 1.00 66.94 90 CYS A O 1
ATOM 724 N N . PHE A 1 91 ? 23.460 -6.383 -22.616 1.00 68.50 91 PHE A N 1
ATOM 725 C CA . PHE A 1 91 ? 23.255 -6.777 -24.011 1.00 68.50 91 PHE A CA 1
ATOM 726 C C . PHE A 1 91 ? 23.833 -5.705 -24.942 1.00 68.50 91 PHE A C 1
ATOM 728 O O . PHE A 1 91 ? 23.845 -4.529 -24.587 1.00 68.50 91 PHE A O 1
ATOM 735 N N . THR A 1 92 ? 24.309 -6.164 -26.103 1.00 61.09 92 THR A N 1
ATOM 736 C CA . THR A 1 92 ? 24.948 -5.522 -27.283 1.00 61.09 92 THR A CA 1
ATOM 737 C C . THR A 1 92 ? 25.175 -4.003 -27.362 1.00 61.09 92 THR A C 1
ATOM 739 O O . THR A 1 92 ? 26.180 -3.595 -27.930 1.00 61.09 92 THR A O 1
ATOM 742 N N . TYR A 1 93 ? 24.305 -3.145 -26.840 1.00 65.00 93 TYR A N 1
ATOM 743 C CA . TYR A 1 93 ? 24.397 -1.689 -27.004 1.00 65.00 93 TYR A CA 1
ATOM 744 C C . TYR A 1 93 ? 25.243 -0.980 -25.930 1.00 65.00 93 TYR A C 1
ATOM 746 O O . TYR A 1 93 ? 25.279 0.242 -25.862 1.00 65.00 93 TYR A O 1
ATOM 754 N N . TYR A 1 94 ? 25.936 -1.732 -25.071 1.00 64.50 94 TYR A N 1
ATOM 755 C CA . TYR A 1 94 ? 26.790 -1.153 -24.032 1.00 64.50 94 TYR A CA 1
ATOM 756 C C . TYR A 1 94 ? 28.031 -0.430 -24.602 1.00 64.50 94 TYR A C 1
ATOM 758 O O . TYR A 1 94 ? 28.472 0.563 -24.034 1.00 64.50 94 TYR A O 1
ATOM 766 N N . TYR A 1 95 ? 28.568 -0.878 -25.743 1.00 67.25 95 TYR A N 1
ATOM 767 C CA . TYR A 1 95 ? 29.826 -0.359 -26.308 1.00 67.25 95 TYR A CA 1
ATOM 768 C C . TYR A 1 95 ? 29.769 1.094 -26.775 1.00 67.25 95 TYR A C 1
ATOM 770 O O . TYR A 1 95 ? 30.790 1.769 -26.820 1.00 67.25 95 TYR A O 1
ATOM 778 N N . THR A 1 96 ? 28.585 1.583 -27.127 1.00 75.00 96 THR A N 1
ATOM 779 C CA . THR A 1 96 ? 28.416 2.936 -27.658 1.00 75.00 96 THR A CA 1
ATOM 780 C C . THR A 1 96 ? 28.297 3.985 -26.546 1.00 75.00 96 THR A C 1
ATOM 782 O O . THR A 1 96 ? 28.210 5.172 -26.843 1.00 75.00 96 THR A O 1
ATOM 785 N N . ASN A 1 97 ? 28.301 3.572 -25.266 1.00 74.00 97 ASN A N 1
ATOM 786 C CA . ASN A 1 97 ? 28.140 4.439 -24.089 1.00 74.00 97 ASN A CA 1
ATOM 787 C C . ASN A 1 97 ? 26.914 5.370 -24.161 1.00 74.00 97 ASN A C 1
ATOM 789 O O . ASN A 1 97 ? 26.878 6.426 -23.527 1.00 74.00 97 ASN A O 1
ATOM 793 N N . LEU A 1 98 ? 25.878 4.988 -24.912 1.00 82.75 98 LEU A N 1
ATOM 794 C CA . LEU A 1 98 ? 24.645 5.762 -24.956 1.00 82.75 98 LEU A CA 1
ATOM 795 C C . LEU A 1 98 ? 23.885 5.640 -23.638 1.00 82.75 98 LEU A C 1
ATOM 797 O O . LEU A 1 98 ? 23.777 4.570 -23.039 1.00 82.75 98 LEU A O 1
ATOM 801 N N . ASN A 1 99 ? 23.274 6.745 -23.219 1.00 84.19 99 ASN A N 1
ATOM 802 C CA . ASN A 1 99 ? 22.383 6.747 -22.073 1.00 84.19 99 ASN A CA 1
ATOM 803 C C . ASN A 1 99 ? 20.971 6.296 -22.505 1.00 84.19 99 ASN A C 1
ATOM 805 O O . ASN A 1 99 ? 20.326 6.987 -23.302 1.00 84.19 99 ASN A O 1
ATOM 809 N N . PRO A 1 100 ? 20.420 5.199 -21.953 1.00 85.44 100 PRO A N 1
ATOM 810 C CA . PRO A 1 100 ? 19.074 4.743 -22.301 1.00 85.44 100 PRO A CA 1
ATOM 811 C C . PRO A 1 100 ? 17.966 5.719 -21.863 1.00 85.44 100 PRO A C 1
ATOM 813 O O . PRO A 1 100 ? 16.826 5.602 -22.309 1.00 85.44 100 PRO A O 1
ATOM 816 N N . ARG A 1 101 ? 18.287 6.702 -21.007 1.00 85.06 101 ARG A N 1
ATOM 817 C CA . ARG A 1 101 ? 17.408 7.822 -20.626 1.00 85.06 101 ARG A CA 1
ATOM 818 C C . ARG A 1 101 ? 17.493 9.023 -21.572 1.00 85.06 101 ARG A C 1
ATOM 820 O O . ARG A 1 101 ? 16.905 10.048 -21.264 1.00 85.06 101 ARG A O 1
ATOM 827 N N . ALA A 1 102 ? 18.228 8.931 -22.675 1.00 86.19 102 ALA A N 1
ATOM 828 C CA . ALA A 1 102 ? 18.243 9.947 -23.730 1.00 86.19 102 ALA A CA 1
ATOM 829 C C . ALA A 1 102 ? 17.647 9.421 -25.050 1.00 86.19 102 ALA A C 1
ATOM 831 O O . ALA A 1 102 ? 17.195 10.195 -25.890 1.00 86.19 102 ALA A O 1
ATOM 832 N N . ALA A 1 103 ? 17.598 8.099 -25.235 1.00 85.31 103 ALA A N 1
ATOM 833 C CA . ALA A 1 103 ? 17.076 7.483 -26.449 1.00 85.31 103 ALA A CA 1
ATOM 834 C C . ALA A 1 103 ? 15.535 7.434 -26.456 1.00 85.31 103 ALA A C 1
ATOM 836 O O . ALA A 1 103 ? 14.909 6.709 -25.683 1.00 85.31 103 ALA A O 1
ATOM 837 N N . HIS A 1 104 ? 14.924 8.180 -27.380 1.00 83.81 104 HIS A N 1
ATOM 838 C CA . HIS A 1 104 ? 13.470 8.365 -27.489 1.00 83.81 104 HIS A CA 1
ATOM 839 C C . HIS A 1 104 ? 12.658 7.105 -27.795 1.00 83.81 104 HIS A C 1
ATOM 841 O O . HIS A 1 104 ? 11.495 7.023 -27.409 1.00 83.81 104 HIS A O 1
ATOM 847 N N . TRP A 1 105 ? 13.279 6.121 -28.438 1.00 82.62 105 TRP A N 1
ATOM 848 C CA . TRP A 1 105 ? 12.659 4.858 -28.842 1.00 82.62 105 TRP A CA 1
ATOM 849 C C . TRP A 1 105 ? 12.705 3.771 -27.752 1.00 82.62 105 TRP A C 1
ATOM 851 O O . TRP A 1 105 ? 12.167 2.678 -27.934 1.00 82.62 105 TRP A O 1
ATOM 861 N N . LEU A 1 106 ? 13.350 4.040 -26.610 1.00 86.56 106 LEU A N 1
ATOM 862 C CA . LEU A 1 106 ? 13.450 3.089 -25.505 1.00 86.56 106 LEU A CA 1
ATOM 863 C C . LEU A 1 106 ? 12.323 3.257 -24.485 1.00 86.56 106 LEU A C 1
ATOM 865 O O . LEU A 1 106 ? 11.957 4.366 -24.089 1.00 86.56 106 LEU A O 1
ATOM 869 N N . GLY A 1 107 ? 11.865 2.127 -23.939 1.00 84.56 107 GLY A N 1
ATOM 870 C CA . GLY A 1 107 ? 10.866 2.110 -22.868 1.00 84.56 107 GLY A CA 1
ATOM 871 C C . GLY A 1 107 ? 11.334 2.780 -21.567 1.00 84.56 107 GLY A C 1
ATOM 872 O O . GLY A 1 107 ? 10.506 3.236 -20.781 1.00 84.56 107 GLY A O 1
ATOM 873 N N . LEU A 1 108 ? 12.648 2.888 -21.324 1.00 87.31 108 LEU A N 1
ATOM 874 C CA . LEU A 1 108 ? 13.181 3.565 -20.135 1.00 87.31 108 LEU A CA 1
ATOM 875 C C . LEU A 1 108 ? 12.891 5.073 -20.152 1.00 87.31 108 LEU A C 1
ATOM 877 O O . LEU A 1 108 ? 12.444 5.612 -19.137 1.00 87.31 108 LEU A O 1
ATOM 881 N N . LEU A 1 109 ? 13.094 5.733 -21.297 1.00 88.94 109 LEU A N 1
ATOM 882 C CA . LEU A 1 109 ? 12.755 7.145 -21.460 1.00 88.94 109 LEU A CA 1
ATOM 883 C C . LEU A 1 109 ? 11.245 7.366 -21.303 1.00 88.94 109 LEU A C 1
ATOM 885 O O . LEU A 1 109 ? 10.824 8.309 -20.634 1.00 88.94 109 LEU A O 1
ATOM 889 N N . ALA A 1 110 ? 10.428 6.479 -21.878 1.00 87.56 110 ALA A N 1
ATOM 890 C CA . ALA A 1 110 ? 8.975 6.554 -21.762 1.00 87.56 110 ALA A CA 1
ATOM 891 C C . ALA A 1 110 ? 8.514 6.501 -20.295 1.00 87.56 110 ALA A C 1
ATOM 893 O O . ALA A 1 110 ? 7.716 7.342 -19.887 1.00 87.56 110 ALA A O 1
ATOM 894 N N . ARG A 1 111 ? 9.093 5.613 -19.471 1.00 86.88 111 ARG A N 1
ATOM 895 C CA . ARG A 1 111 ? 8.830 5.560 -18.017 1.00 86.88 111 ARG A CA 1
ATOM 896 C C . ARG A 1 111 ? 9.226 6.855 -17.302 1.00 86.88 111 ARG A C 1
ATOM 898 O O . ARG A 1 111 ? 8.464 7.357 -16.479 1.00 86.88 111 ARG A O 1
ATOM 905 N N . MET A 1 112 ? 10.394 7.419 -17.624 1.00 89.12 112 MET A N 1
ATOM 906 C CA . MET A 1 112 ? 10.875 8.670 -17.019 1.00 89.12 112 MET A CA 1
ATOM 907 C C . MET A 1 112 ? 9.956 9.856 -17.339 1.00 89.12 112 MET A C 1
ATOM 909 O O . MET A 1 112 ? 9.651 10.657 -16.451 1.00 89.12 112 MET A O 1
ATOM 913 N N . HIS A 1 113 ? 9.486 9.933 -18.584 1.00 90.88 113 HIS A N 1
ATOM 914 C CA . HIS A 1 113 ? 8.579 10.971 -19.077 1.00 90.88 113 HIS A CA 1
ATOM 915 C C . HIS A 1 113 ? 7.095 10.619 -18.927 1.00 90.88 113 HIS A C 1
ATOM 917 O O . HIS A 1 113 ? 6.253 11.355 -19.431 1.00 90.88 113 HIS A O 1
ATOM 923 N N . LYS A 1 114 ? 6.768 9.518 -18.234 1.00 87.88 114 LYS A N 1
ATOM 924 C CA . LYS A 1 114 ? 5.392 9.061 -17.983 1.00 87.88 114 LYS A CA 1
ATOM 925 C C . LYS A 1 114 ? 4.558 8.928 -19.266 1.00 87.88 114 LYS A C 1
ATOM 927 O O . LYS A 1 114 ? 3.337 9.041 -19.249 1.00 87.88 114 LYS A O 1
ATOM 932 N N . LYS A 1 115 ? 5.223 8.650 -20.391 1.00 86.38 115 LYS A N 1
ATOM 933 C CA . LYS A 1 115 ? 4.570 8.399 -21.676 1.00 86.38 115 LYS A CA 1
ATOM 934 C C . LYS A 1 115 ? 3.918 7.020 -21.627 1.00 86.38 115 LYS A C 1
ATOM 936 O O . LYS A 1 115 ? 4.578 6.046 -21.273 1.00 86.38 115 LYS A O 1
ATOM 941 N N . GLY A 1 116 ? 2.642 6.946 -21.995 1.00 77.25 116 GLY A N 1
ATOM 942 C CA . GLY A 1 116 ? 1.898 5.684 -22.045 1.00 77.25 116 GLY A CA 1
ATOM 943 C C . GLY A 1 116 ? 1.486 5.121 -20.681 1.00 77.25 116 GLY A C 1
ATOM 944 O O . GLY A 1 116 ? 1.089 3.963 -20.613 1.00 77.25 116 GLY A O 1
ATOM 945 N N . ILE A 1 117 ? 1.564 5.906 -19.600 1.00 81.25 117 ILE A N 1
ATOM 946 C CA . ILE A 1 117 ? 0.919 5.550 -18.330 1.00 81.25 117 ILE A CA 1
ATOM 947 C C . ILE A 1 117 ? -0.558 5.926 -18.467 1.00 81.25 117 ILE A C 1
ATOM 949 O O . ILE A 1 117 ? -0.929 7.077 -18.265 1.00 81.25 117 ILE A O 1
ATOM 953 N N . THR A 1 118 ? -1.384 4.971 -18.888 1.00 71.00 118 THR A N 1
ATOM 954 C CA . THR A 1 118 ? -2.838 5.159 -19.034 1.00 71.00 118 THR A CA 1
ATOM 955 C C . THR A 1 118 ? -3.586 4.966 -17.719 1.00 71.00 118 THR A C 1
ATOM 957 O O . THR A 1 118 ? -4.706 5.438 -17.570 1.00 71.00 118 THR A O 1
ATOM 960 N N . GLU A 1 119 ? -2.965 4.291 -16.754 1.00 72.31 119 GLU A N 1
ATOM 961 C CA . GLU A 1 119 ? -3.536 4.018 -15.443 1.00 72.31 119 GLU A CA 1
ATOM 962 C C . GLU A 1 119 ? -2.725 4.764 -14.384 1.00 72.31 119 GLU A C 1
ATOM 964 O O . GLU A 1 119 ? -1.570 4.427 -14.105 1.00 72.31 119 GLU A O 1
ATOM 969 N N . GLU A 1 120 ? -3.324 5.786 -13.772 1.00 70.19 120 GLU A N 1
ATOM 970 C CA . GLU A 1 120 ? -2.807 6.306 -12.513 1.00 70.19 120 GLU A CA 1
ATOM 971 C C . GLU A 1 120 ? -2.836 5.164 -11.495 1.00 70.19 120 GLU A C 1
ATOM 973 O O . GLU A 1 120 ? -3.899 4.663 -11.122 1.00 70.19 120 GLU A O 1
ATOM 978 N N . VAL A 1 121 ? -1.654 4.710 -11.069 1.00 75.00 121 VAL A N 1
ATOM 979 C CA . VAL A 1 121 ? -1.511 3.623 -10.096 1.00 75.00 121 VAL A CA 1
ATOM 980 C C . VAL A 1 121 ? -1.994 4.121 -8.732 1.00 75.00 121 VAL A C 1
ATOM 982 O O . VAL A 1 121 ? -1.215 4.519 -7.862 1.00 75.00 121 VAL A O 1
ATOM 985 N N . ALA A 1 122 ? -3.308 4.110 -8.531 1.00 78.56 122 ALA A N 1
ATOM 986 C CA . ALA A 1 122 ? -3.914 4.355 -7.241 1.00 78.56 122 ALA A CA 1
ATOM 987 C C . ALA A 1 122 ? -3.569 3.179 -6.321 1.00 78.56 122 ALA A C 1
ATOM 989 O O . ALA A 1 122 ? -3.887 2.018 -6.596 1.00 78.56 122 ALA A O 1
ATOM 990 N N . LYS A 1 123 ? -2.904 3.467 -5.198 1.00 83.62 123 LYS A N 1
ATOM 991 C CA . LYS A 1 123 ? -2.602 2.449 -4.186 1.00 83.62 123 LYS A CA 1
ATOM 992 C C . LYS A 1 123 ? -3.914 1.890 -3.635 1.00 83.62 123 LYS A C 1
ATOM 994 O O . LYS A 1 123 ? -4.603 2.556 -2.860 1.00 83.62 123 LYS A O 1
ATOM 999 N N . LYS A 1 124 ? -4.235 0.644 -3.988 1.00 83.19 124 LYS A N 1
ATOM 1000 C CA . LYS A 1 124 ? -5.344 -0.094 -3.375 1.00 83.19 124 LYS A CA 1
ATOM 1001 C C . LYS A 1 124 ? -5.015 -0.323 -1.898 1.00 83.19 124 LYS A C 1
ATOM 1003 O O . LYS A 1 124 ? -4.098 -1.072 -1.565 1.00 83.19 124 LYS A O 1
ATOM 1008 N N . ARG A 1 125 ? -5.735 0.352 -0.998 1.00 85.69 125 ARG A N 1
ATOM 1009 C CA . ARG A 1 125 ? -5.596 0.144 0.451 1.00 85.69 125 ARG A CA 1
ATOM 1010 C C . ARG A 1 125 ? -6.415 -1.081 0.852 1.00 85.69 125 ARG A C 1
ATOM 1012 O O . ARG A 1 125 ? -7.630 -1.088 0.679 1.00 85.69 125 ARG A O 1
ATOM 1019 N N . SER A 1 126 ? -5.762 -2.100 1.404 1.00 85.56 126 SER A N 1
ATOM 1020 C CA . SER A 1 126 ? -6.466 -3.221 2.033 1.00 85.56 126 SER A CA 1
ATOM 1021 C C . SER A 1 126 ? -7.037 -2.790 3.389 1.00 85.56 126 SER A C 1
ATOM 1023 O O . SER A 1 126 ? -6.358 -2.109 4.162 1.00 85.56 126 SER A O 1
ATOM 1025 N N . ARG A 1 127 ? -8.289 -3.167 3.681 1.00 88.50 127 ARG A N 1
ATOM 1026 C CA . ARG A 1 127 ? -8.925 -2.928 4.986 1.00 88.50 127 ARG A CA 1
ATOM 1027 C C . ARG A 1 127 ? -8.492 -4.030 5.957 1.00 88.50 127 ARG A C 1
ATOM 1029 O O . ARG A 1 127 ? -8.647 -5.206 5.650 1.00 88.50 127 ARG A O 1
ATOM 1036 N N . ARG A 1 128 ? -7.978 -3.661 7.135 1.00 88.38 128 ARG A N 1
ATOM 1037 C CA . ARG A 1 128 ? -7.668 -4.603 8.226 1.00 88.38 128 ARG A CA 1
ATOM 1038 C C . ARG A 1 128 ? -8.719 -4.479 9.328 1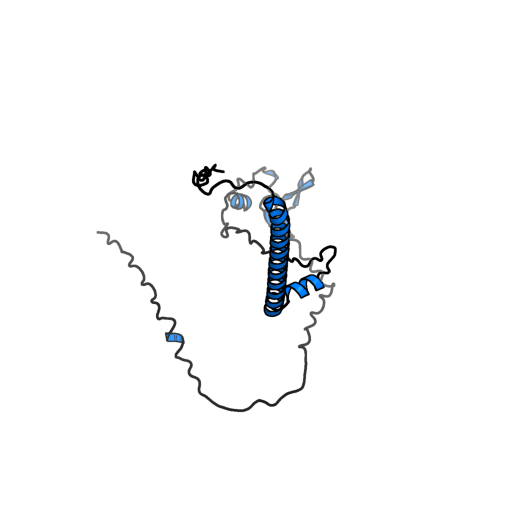.00 88.38 128 ARG A C 1
ATOM 1040 O O . ARG A 1 128 ? -8.948 -3.381 9.825 1.00 88.38 128 ARG A O 1
ATOM 1047 N N . THR A 1 129 ? -9.325 -5.591 9.730 1.00 88.94 129 THR A N 1
ATOM 1048 C CA . THR A 1 129 ? -10.218 -5.666 10.897 1.00 88.94 129 THR A CA 1
ATOM 1049 C C . THR A 1 129 ? -9.425 -6.057 12.141 1.00 88.94 129 THR A C 1
ATOM 1051 O O . THR A 1 129 ? -8.692 -7.047 12.110 1.00 88.94 129 THR A O 1
ATOM 1054 N N . VAL A 1 130 ? -9.581 -5.320 13.242 1.00 90.19 130 VAL A N 1
ATOM 1055 C CA . VAL A 1 130 ? -8.907 -5.614 14.517 1.00 90.19 130 VAL A CA 1
ATOM 1056 C C . VAL A 1 130 ? -9.826 -6.452 15.410 1.00 90.19 130 VAL A C 1
ATOM 1058 O O . VAL A 1 130 ? -10.991 -6.110 15.591 1.00 90.19 130 VAL A O 1
ATOM 1061 N N . LYS A 1 131 ? -9.306 -7.552 15.970 1.00 89.31 131 LYS A N 1
ATOM 1062 C CA . LYS A 1 131 ? -10.018 -8.420 16.924 1.00 89.31 131 LYS A CA 1
ATOM 1063 C C . LYS A 1 131 ? -9.548 -8.130 18.355 1.00 89.31 131 LYS A C 1
ATOM 1065 O O . LYS A 1 131 ? -8.346 -8.059 18.603 1.00 89.31 131 LYS A O 1
ATOM 1070 N N . HIS A 1 132 ? -10.486 -8.006 19.295 1.00 84.12 132 HIS A N 1
ATOM 1071 C CA . HIS A 1 132 ? -10.221 -7.718 20.715 1.00 84.12 132 HIS A CA 1
ATOM 1072 C C . HIS A 1 132 ? -10.702 -8.856 21.633 1.00 84.12 132 HIS A C 1
ATOM 1074 O O . HIS A 1 132 ? -11.439 -8.637 22.591 1.00 84.12 132 HIS A O 1
ATOM 1080 N N . GLU A 1 133 ? -10.308 -10.090 21.328 1.00 85.88 133 GLU A N 1
ATOM 1081 C CA . GLU A 1 133 ? -10.650 -11.281 22.115 1.00 85.88 133 GLU A CA 1
ATOM 1082 C C . GLU A 1 133 ? -9.492 -11.634 23.050 1.00 85.88 133 GLU A C 1
ATOM 1084 O O . GLU A 1 133 ? -8.707 -12.536 22.783 1.00 85.88 133 GLU A O 1
ATOM 1089 N N . ARG A 1 134 ? -9.324 -10.853 24.121 1.00 88.19 134 ARG A N 1
ATOM 1090 C CA . ARG A 1 134 ? -8.264 -11.078 25.115 1.00 88.19 134 ARG A CA 1
ATOM 1091 C C . ARG A 1 134 ? -8.867 -11.209 26.509 1.00 88.19 134 ARG A C 1
ATOM 1093 O O . ARG A 1 134 ? -9.797 -10.478 26.846 1.00 88.19 134 ARG A O 1
ATOM 1100 N N . ALA A 1 135 ? -8.340 -12.144 27.297 1.00 89.69 135 ALA A N 1
ATOM 1101 C CA . ALA A 1 135 ? -8.635 -12.250 28.722 1.00 89.69 135 ALA A CA 1
ATOM 1102 C C . ALA A 1 135 ? -7.910 -11.143 29.504 1.00 89.69 135 ALA A C 1
ATOM 1104 O O . ALA A 1 135 ? -6.910 -10.594 29.034 1.00 89.69 135 ALA A O 1
ATOM 1105 N N . VAL A 1 136 ? -8.414 -10.823 30.695 1.00 89.12 136 VAL A N 1
ATOM 1106 C CA . VAL A 1 136 ? -7.802 -9.848 31.608 1.00 89.12 136 VAL A CA 1
ATOM 1107 C C . VAL A 1 136 ? -7.337 -10.601 32.852 1.00 89.12 136 VAL A C 1
ATOM 1109 O O . VAL A 1 136 ? -7.981 -11.559 33.273 1.00 89.12 136 VAL A O 1
ATOM 1112 N N . VAL A 1 137 ? -6.213 -10.206 33.452 1.00 89.75 137 VAL A N 1
ATOM 1113 C CA . VAL A 1 137 ? -5.750 -10.821 34.707 1.00 89.75 137 VAL A CA 1
ATOM 1114 C C . VAL A 1 137 ? -6.860 -10.693 35.760 1.00 89.75 137 VAL A C 1
ATOM 1116 O O . VAL A 1 137 ? -7.367 -9.601 35.998 1.00 89.75 137 VAL A O 1
ATOM 1119 N N . GLY A 1 138 ? -7.283 -11.821 36.337 1.00 88.06 138 GLY A N 1
ATOM 1120 C CA . GLY A 1 138 ? -8.399 -11.884 37.289 1.00 88.06 138 GLY A CA 1
ATOM 1121 C C . GLY A 1 138 ? -9.795 -12.095 36.679 1.00 88.06 138 GLY A C 1
ATOM 1122 O O . GLY A 1 138 ? -10.751 -12.270 37.431 1.00 88.06 138 GLY A O 1
ATOM 1123 N N . ALA A 1 139 ? -9.948 -12.130 35.348 1.00 89.38 139 ALA A N 1
ATOM 1124 C CA . ALA A 1 139 ? -11.208 -12.494 34.694 1.00 89.38 139 ALA A CA 1
ATOM 1125 C C . ALA A 1 139 ? -10.982 -13.201 33.347 1.00 89.38 139 ALA A C 1
ATOM 1127 O O . ALA A 1 139 ? -10.407 -12.644 32.408 1.00 89.38 139 ALA A O 1
ATOM 1128 N N . SER A 1 140 ? -11.505 -14.423 33.216 1.00 89.44 140 SER A N 1
ATOM 1129 C CA . SER A 1 140 ? -11.479 -15.144 31.943 1.00 89.44 140 SER A CA 1
ATOM 1130 C C . SER A 1 140 ? -12.319 -14.427 30.879 1.00 89.44 140 SER A C 1
ATOM 1132 O O . SER A 1 140 ? -13.287 -13.718 31.174 1.00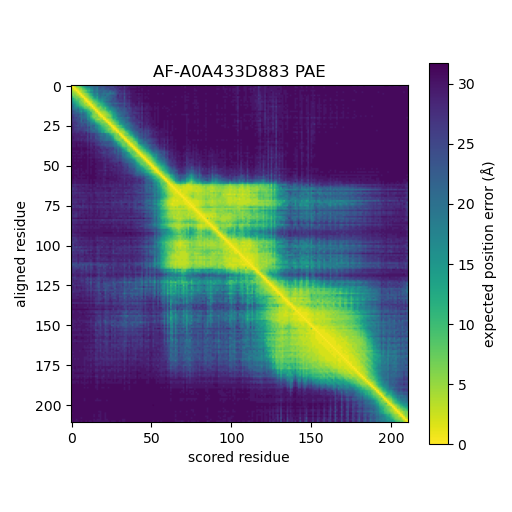 89.44 140 SER A O 1
ATOM 1134 N N . TRP A 1 141 ? -11.954 -14.618 29.611 1.00 88.00 141 TRP A N 1
ATOM 1135 C CA . TRP A 1 141 ? -12.666 -14.012 28.484 1.00 88.00 141 TRP A CA 1
ATOM 1136 C C . TRP A 1 141 ? -14.150 -14.415 28.433 1.00 88.00 141 TRP A C 1
ATOM 1138 O O . TRP A 1 141 ? -15.007 -13.563 28.189 1.00 88.00 141 TRP A O 1
ATOM 1148 N N . GLU A 1 142 ? -14.465 -15.670 28.767 1.00 88.88 142 GLU A N 1
ATOM 1149 C CA . GLU A 1 142 ? -15.841 -16.179 28.840 1.00 88.88 142 GLU A CA 1
ATOM 1150 C C . GLU A 1 142 ? -16.679 -15.445 29.893 1.00 88.88 142 GLU A C 1
ATOM 1152 O O . GLU A 1 142 ? -17.807 -15.030 29.622 1.00 88.88 142 GLU A O 1
ATOM 1157 N N . ALA A 1 143 ? -16.114 -15.179 31.075 1.00 89.69 143 ALA A N 1
ATOM 1158 C CA . ALA A 1 143 ? -16.811 -14.441 32.127 1.00 89.69 143 ALA A CA 1
ATOM 1159 C C . ALA A 1 143 ? -17.133 -12.996 31.701 1.00 89.69 143 ALA A C 1
ATOM 1161 O O . ALA A 1 143 ? -18.206 -12.465 32.013 1.00 89.69 143 ALA A O 1
ATOM 1162 N N . ILE A 1 144 ? -16.228 -12.355 30.953 1.00 90.19 144 ILE A N 1
ATOM 1163 C CA . ILE A 1 144 ? -16.434 -11.006 30.404 1.00 90.19 144 ILE A CA 1
ATOM 1164 C C . ILE A 1 144 ? -17.514 -11.032 29.316 1.00 90.19 144 ILE A C 1
ATOM 1166 O O . ILE A 1 144 ? -18.412 -10.183 29.315 1.00 90.19 144 ILE A O 1
ATOM 1170 N N . ARG A 1 145 ? -17.468 -12.014 28.409 1.00 90.50 145 ARG A N 1
ATOM 1171 C CA . ARG A 1 145 ? -18.465 -12.184 27.346 1.00 90.50 145 ARG A CA 1
ATOM 1172 C C . ARG A 1 145 ? -19.856 -12.460 27.918 1.00 90.50 145 ARG A C 1
ATOM 1174 O O . ARG A 1 145 ? -20.813 -11.822 27.476 1.00 90.50 145 ARG A O 1
ATOM 1181 N N . ALA A 1 146 ? -19.969 -13.310 28.936 1.00 89.44 146 ALA A N 1
ATOM 1182 C CA . ALA A 1 146 ? -21.231 -13.600 29.610 1.00 89.44 146 ALA A CA 1
ATOM 1183 C C . ALA A 1 146 ? -21.846 -12.331 30.225 1.00 89.44 146 ALA A C 1
ATOM 1185 O O . ALA A 1 146 ? -22.991 -11.993 29.922 1.00 89.44 146 ALA A O 1
ATOM 1186 N N . LYS A 1 147 ? -21.070 -11.545 30.988 1.00 88.81 147 LYS A N 1
ATOM 1187 C CA . LYS A 1 147 ? -21.526 -10.252 31.543 1.00 88.81 147 LYS A CA 1
ATOM 1188 C C . LYS A 1 147 ? -21.931 -9.254 30.444 1.00 88.81 147 LYS A C 1
ATOM 1190 O O . LYS A 1 147 ? -22.959 -8.574 30.546 1.00 88.81 147 LYS A O 1
ATOM 1195 N N . ARG A 1 148 ? -21.169 -9.194 29.345 1.00 89.38 148 ARG A N 1
ATOM 1196 C CA . ARG A 1 148 ? -21.458 -8.325 28.188 1.00 89.38 148 ARG A CA 1
ATOM 1197 C C . ARG A 1 148 ? -22.689 -8.754 27.387 1.00 89.38 148 ARG A C 1
ATOM 1199 O O . ARG A 1 148 ? -23.297 -7.911 26.733 1.00 89.38 148 ARG A O 1
ATOM 1206 N N . THR A 1 149 ? -23.096 -10.013 27.475 1.00 90.88 149 THR A N 1
ATOM 1207 C CA . THR A 1 149 ? -24.241 -10.552 26.720 1.00 90.88 149 THR A CA 1
ATOM 1208 C C . THR A 1 149 ? -25.519 -10.640 27.567 1.00 90.88 149 THR A C 1
ATOM 1210 O O . THR A 1 149 ? -26.585 -10.940 27.044 1.00 90.88 149 THR A O 1
ATOM 1213 N N . GLN A 1 150 ? -25.462 -10.308 28.865 1.00 90.69 150 GLN A N 1
ATOM 1214 C CA . GLN A 1 150 ? -26.654 -10.232 29.721 1.00 90.69 150 GLN A CA 1
ATOM 1215 C C . GLN A 1 150 ? -27.748 -9.338 29.119 1.00 90.69 150 GLN A C 1
ATOM 1217 O O . GLN A 1 150 ? -27.482 -8.227 28.650 1.00 90.69 150 GLN A O 1
ATOM 1222 N N . LYS A 1 151 ? -28.996 -9.811 29.185 1.00 92.38 151 LYS A N 1
ATOM 1223 C CA . LYS A 1 151 ? -30.166 -9.080 28.691 1.00 92.38 151 LYS A CA 1
ATOM 1224 C C . LYS A 1 151 ? -30.300 -7.715 29.391 1.00 92.38 151 LYS A C 1
ATOM 1226 O O . LYS A 1 151 ? -29.969 -7.589 30.576 1.00 92.38 151 LYS A O 1
ATOM 1231 N N . PRO A 1 152 ? -30.789 -6.678 28.687 1.00 90.62 152 PRO A N 1
ATOM 1232 C CA . PRO A 1 152 ? -30.911 -5.331 29.245 1.00 90.62 152 PRO A CA 1
ATOM 1233 C C . PRO A 1 152 ? -31.828 -5.263 30.476 1.00 90.62 152 PRO A C 1
ATOM 1235 O O . PRO A 1 152 ? -31.580 -4.442 31.356 1.00 90.62 152 PRO A O 1
ATOM 1238 N N . GLU A 1 153 ? -32.817 -6.150 30.579 1.00 89.94 153 GLU A N 1
ATOM 1239 C CA . GLU A 1 153 ? -33.729 -6.265 31.725 1.00 89.94 153 GLU A CA 1
ATOM 1240 C C . GLU A 1 153 ? -32.997 -6.646 33.016 1.00 89.94 153 GLU A C 1
ATOM 1242 O O . GLU A 1 153 ? -33.147 -5.976 34.034 1.00 89.94 153 GLU A O 1
ATOM 1247 N N . VAL A 1 154 ? -32.110 -7.646 32.956 1.00 90.50 154 VAL A N 1
ATOM 1248 C CA . VAL A 1 154 ? -31.297 -8.081 34.106 1.00 90.50 154 VAL A CA 1
ATOM 1249 C C . VAL A 1 154 ? -30.367 -6.953 34.562 1.00 90.50 154 VAL A C 1
ATOM 1251 O O . VAL A 1 154 ? -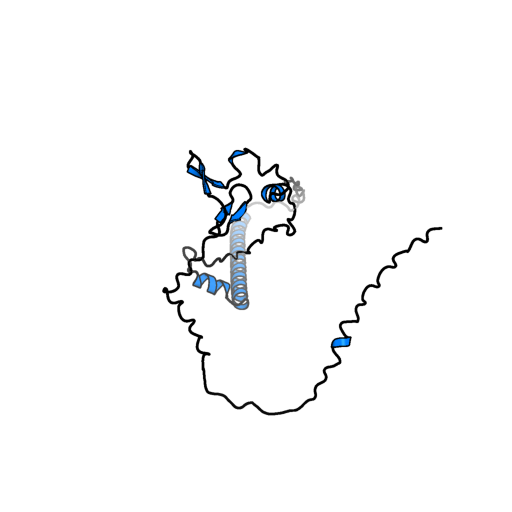30.226 -6.691 35.757 1.00 90.50 154 VAL A O 1
ATOM 1254 N N . ARG A 1 155 ? -29.789 -6.203 33.613 1.00 92.00 155 ARG A N 1
ATOM 1255 C CA . ARG A 1 155 ? -28.982 -5.013 33.933 1.00 92.00 155 ARG A CA 1
ATOM 1256 C C . ARG A 1 155 ? -29.814 -3.901 34.554 1.00 92.00 155 ARG A C 1
ATOM 1258 O O . ARG A 1 155 ? -29.333 -3.199 35.438 1.00 92.00 155 ARG A O 1
ATOM 1265 N N . ALA A 1 156 ? -31.033 -3.685 34.066 1.00 91.19 156 ALA A N 1
ATOM 1266 C CA . ALA A 1 156 ? -31.933 -2.678 34.607 1.00 91.19 156 ALA A CA 1
ATOM 1267 C C . ALA A 1 156 ? -32.354 -3.031 36.038 1.00 91.19 156 ALA A C 1
ATOM 1269 O O . ALA A 1 156 ? -32.261 -2.165 36.903 1.00 91.19 156 ALA A O 1
ATOM 1270 N N . ALA A 1 157 ? -32.702 -4.291 36.305 1.00 92.19 157 ALA A N 1
ATOM 1271 C CA . ALA A 1 157 ? -33.016 -4.775 37.646 1.00 92.19 157 ALA A CA 1
ATOM 1272 C C . ALA A 1 157 ? -31.843 -4.561 38.617 1.00 92.19 157 ALA A C 1
ATOM 1274 O O . ALA A 1 157 ? -32.025 -3.913 39.645 1.00 92.19 157 ALA A O 1
ATOM 1275 N N . ALA A 1 158 ? -30.626 -4.980 38.246 1.00 91.19 158 ALA A N 1
ATOM 1276 C CA . ALA A 1 158 ? -29.427 -4.782 39.068 1.00 91.19 158 ALA A CA 1
ATOM 1277 C C . ALA A 1 158 ? -29.092 -3.295 39.310 1.00 91.19 158 ALA A C 1
ATOM 1279 O O . ALA A 1 158 ? -28.609 -2.914 40.375 1.00 91.19 158 ALA A O 1
ATOM 1280 N N . ARG A 1 159 ? -29.368 -2.417 38.335 1.00 93.50 159 ARG A N 1
ATOM 1281 C CA . ARG A 1 159 ? -29.244 -0.963 38.535 1.00 93.50 159 ARG A CA 1
ATOM 1282 C C . ARG A 1 159 ? -30.282 -0.441 39.521 1.00 93.50 159 ARG A C 1
ATOM 1284 O O . ARG A 1 159 ? -29.946 0.382 40.365 1.00 93.50 159 ARG A O 1
ATOM 1291 N N . GLN A 1 160 ? -31.528 -0.898 39.428 1.00 93.00 160 GLN A N 1
ATOM 1292 C CA . GLN A 1 160 ? -32.591 -0.455 40.329 1.00 93.00 160 GLN A CA 1
ATOM 1293 C C . GLN A 1 160 ? -32.354 -0.922 41.767 1.00 93.00 160 GLN A C 1
ATOM 1295 O O . GLN A 1 160 ? -32.559 -0.129 42.685 1.00 93.00 160 GLN A O 1
ATOM 1300 N N . THR A 1 161 ? -31.869 -2.149 41.983 1.00 92.62 161 THR A N 1
ATOM 1301 C CA . THR A 1 161 ? -31.486 -2.623 43.324 1.00 92.62 161 THR A CA 1
ATOM 1302 C C . THR A 1 161 ? -30.341 -1.789 43.893 1.00 92.62 161 THR A C 1
ATOM 1304 O O . THR A 1 161 ? -30.483 -1.232 44.979 1.00 92.62 161 THR A O 1
ATOM 1307 N N . ALA A 1 162 ? -29.280 -1.553 43.116 1.00 93.31 162 ALA A N 1
ATOM 1308 C CA . ALA A 1 162 ? -28.160 -0.714 43.547 1.00 93.31 162 ALA A CA 1
ATOM 1309 C C . ALA A 1 162 ? -28.585 0.735 43.869 1.00 93.31 162 ALA A C 1
ATOM 1311 O O . ALA A 1 162 ? -28.088 1.344 44.822 1.00 93.31 162 ALA A O 1
ATOM 1312 N N . ILE A 1 163 ? -29.522 1.306 43.100 1.00 94.62 163 ILE A N 1
ATOM 1313 C CA . ILE A 1 163 ? -30.078 2.644 43.362 1.00 94.62 163 ILE A CA 1
ATOM 1314 C C . ILE A 1 163 ? -30.893 2.655 44.660 1.00 94.62 163 ILE A C 1
ATOM 1316 O O . ILE A 1 163 ? -30.799 3.627 45.412 1.00 94.62 163 ILE A O 1
ATOM 1320 N N . ARG A 1 164 ? -31.690 1.615 44.931 1.00 94.25 164 ARG A N 1
ATOM 1321 C CA . ARG A 1 164 ? -32.464 1.492 46.177 1.00 94.25 164 ARG A CA 1
ATOM 1322 C C . ARG A 1 164 ? -31.536 1.394 47.384 1.00 94.25 164 ARG A C 1
ATOM 1324 O O . ARG A 1 164 ? -31.623 2.253 48.256 1.00 94.25 164 ARG A O 1
ATOM 1331 N N . GLU A 1 165 ? -30.563 0.487 47.347 1.00 93.81 165 GLU A N 1
ATOM 1332 C CA . GLU A 1 165 ? -29.552 0.338 48.402 1.00 93.81 165 GLU A CA 1
ATOM 1333 C C . GLU A 1 165 ? -28.771 1.641 48.638 1.00 93.81 165 GLU A C 1
ATOM 1335 O O . GLU A 1 165 ? -28.525 2.042 49.773 1.00 93.81 165 GLU A O 1
ATOM 1340 N N . SER A 1 166 ? -28.406 2.361 47.571 1.00 93.50 166 SER A N 1
ATOM 1341 C CA . SER A 1 166 ? -27.718 3.655 47.691 1.00 93.50 166 SER A CA 1
ATOM 1342 C C . SER A 1 166 ? -28.604 4.736 48.315 1.00 93.50 166 SER A C 1
ATOM 1344 O O . SER A 1 166 ? -28.115 5.601 49.044 1.00 93.50 166 SER A O 1
ATOM 1346 N N . LYS A 1 167 ? -29.908 4.727 48.017 1.00 95.81 167 LYS A N 1
ATOM 1347 C CA . LYS A 1 167 ? -30.877 5.657 48.614 1.00 95.81 167 LYS A CA 1
ATOM 1348 C C . LYS A 1 167 ? -31.118 5.337 50.087 1.00 95.81 167 LYS A C 1
ATOM 1350 O O . LYS A 1 167 ? -31.216 6.270 50.877 1.00 95.81 167 LYS A O 1
ATOM 1355 N N . GLU A 1 168 ? -31.190 4.064 50.451 1.00 91.94 168 GLU A N 1
ATOM 1356 C CA . GLU A 1 168 ? -31.332 3.604 51.838 1.00 91.94 168 GLU A CA 1
ATOM 1357 C C . GLU A 1 168 ? -30.104 3.977 52.668 1.00 91.94 168 GLU A C 1
ATOM 1359 O O . GLU A 1 168 ? -30.246 4.706 53.647 1.00 91.94 168 GLU A O 1
ATOM 1364 N N . LYS A 1 169 ? -28.890 3.681 52.184 1.00 93.06 169 LYS A N 1
ATOM 1365 C CA . LYS A 1 169 ? -27.637 4.114 52.833 1.00 93.06 169 LYS A CA 1
ATOM 1366 C C . LYS A 1 169 ? -27.591 5.628 53.071 1.00 93.06 169 LYS A C 1
ATOM 1368 O O . LYS A 1 169 ? -27.232 6.076 54.156 1.00 93.06 169 LYS A O 1
ATOM 1373 N N . LYS A 1 170 ? -28.031 6.437 52.098 1.00 92.62 170 LYS A N 1
ATOM 1374 C CA . LYS A 1 170 ? -28.124 7.902 52.259 1.00 92.62 170 LYS A CA 1
ATOM 1375 C C . LYS A 1 170 ? -29.152 8.329 53.309 1.00 92.62 170 LYS A C 1
ATOM 1377 O O . LYS A 1 170 ? -28.912 9.310 54.015 1.00 92.62 170 LYS A O 1
ATOM 1382 N N . LYS A 1 171 ? -30.296 7.642 53.408 1.00 92.38 171 LYS A N 1
ATOM 1383 C CA . LYS A 1 171 ? -31.303 7.906 54.450 1.00 92.38 171 LYS A CA 1
ATOM 1384 C C . LYS A 1 171 ? -30.754 7.555 55.832 1.00 92.38 171 LYS A C 1
ATOM 1386 O O . LYS A 1 171 ? -30.897 8.368 56.742 1.00 92.38 171 LYS A O 1
ATOM 1391 N N . ASP A 1 172 ? -30.061 6.429 55.960 1.00 89.19 172 ASP A N 1
ATOM 1392 C CA . ASP A 1 172 ? -29.461 5.984 57.221 1.00 89.19 172 ASP A CA 1
ATOM 1393 C C . ASP A 1 172 ? -28.337 6.918 57.674 1.00 89.19 172 ASP A C 1
ATOM 1395 O O . ASP A 1 172 ? -28.274 7.316 58.836 1.00 89.19 172 ASP A O 1
ATOM 1399 N N . GLU A 1 173 ? -27.474 7.351 56.755 1.00 89.81 173 GLU A N 1
ATOM 1400 C CA . GLU A 1 173 ? -26.455 8.365 57.035 1.00 89.81 173 GLU A CA 1
ATOM 1401 C C . GLU A 1 173 ? -27.075 9.713 57.423 1.00 89.81 173 GLU A C 1
ATOM 1403 O O . GLU A 1 173 ? -26.570 10.393 58.320 1.00 89.81 173 GLU A O 1
ATOM 1408 N N . ALA A 1 174 ? -28.175 10.116 56.780 1.00 87.31 174 ALA A N 1
ATOM 1409 C CA . ALA A 1 174 ? -28.890 11.337 57.137 1.00 87.31 174 ALA A CA 1
ATOM 1410 C C . ALA A 1 174 ? -29.554 11.229 58.519 1.00 87.31 174 ALA A C 1
ATOM 1412 O O . ALA A 1 174 ? -29.514 12.195 59.284 1.00 87.31 174 ALA A O 1
ATOM 1413 N N . ALA A 1 175 ? -30.118 10.070 58.866 1.00 84.50 175 ALA A N 1
ATOM 1414 C CA . ALA A 1 175 ? -30.684 9.798 60.184 1.00 84.50 175 ALA A CA 1
ATOM 1415 C C . ALA A 1 175 ? -29.599 9.814 61.271 1.00 84.50 175 ALA A C 1
ATOM 1417 O O . ALA A 1 175 ? -29.761 10.505 62.277 1.00 84.50 175 ALA A O 1
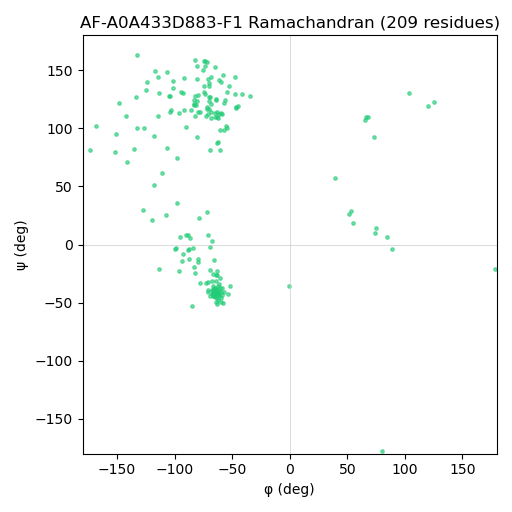ATOM 1418 N N . LYS A 1 176 ? -28.447 9.175 61.028 1.00 86.44 176 LYS A N 1
ATOM 1419 C CA . LYS A 1 176 ? -27.273 9.232 61.917 1.00 86.44 176 LYS A CA 1
ATOM 1420 C C . LYS A 1 176 ? -26.771 10.667 62.097 1.00 86.44 176 LYS A C 1
ATOM 1422 O O . LYS A 1 176 ? -26.594 11.114 63.224 1.00 86.44 176 LYS A O 1
ATOM 1427 N N . LYS A 1 177 ? -26.640 11.443 61.013 1.00 85.75 177 LYS A N 1
ATOM 1428 C CA . LYS A 1 177 ? -26.253 12.867 61.082 1.00 85.75 177 LYS A CA 1
ATOM 1429 C C . LYS A 1 177 ? -27.267 13.721 61.850 1.00 85.75 177 LYS A C 1
ATOM 1431 O O . LYS A 1 177 ? -26.865 14.661 62.528 1.00 85.75 177 LYS A O 1
ATOM 1436 N N . ARG A 1 178 ? -28.570 13.436 61.749 1.00 81.88 178 ARG A N 1
ATOM 1437 C CA . ARG A 1 178 ? -29.615 14.127 62.528 1.00 81.88 178 ARG A CA 1
ATOM 1438 C C . ARG A 1 178 ? -29.564 13.748 64.009 1.00 81.88 178 ARG A C 1
ATOM 1440 O O . ARG A 1 178 ? -29.678 14.640 64.842 1.00 81.88 178 ARG A O 1
ATOM 1447 N N . ALA A 1 179 ? -29.336 12.475 64.327 1.00 78.44 179 ALA A N 1
ATOM 1448 C CA . ALA A 1 179 ? -29.177 12.002 65.700 1.00 78.44 179 ALA A CA 1
ATOM 1449 C C . ALA A 1 179 ? -27.928 12.600 66.372 1.00 78.44 179 ALA A C 1
ATOM 1451 O O . ALA A 1 179 ? -28.012 13.086 67.495 1.00 78.44 179 ALA A O 1
ATOM 1452 N N . GLU A 1 180 ? -26.796 12.659 65.669 1.00 79.50 180 GLU A N 1
ATOM 1453 C CA . GLU A 1 180 ? -25.573 13.301 66.173 1.00 79.50 180 GLU A CA 1
ATOM 1454 C C . GLU A 1 180 ? -25.756 14.818 66.353 1.00 79.50 180 GLU A C 1
ATOM 1456 O O . GLU A 1 180 ? -25.398 15.366 67.394 1.00 79.50 180 GLU A O 1
ATOM 1461 N N . LYS A 1 181 ? -26.428 15.501 65.411 1.00 76.00 181 LYS A N 1
ATOM 1462 C CA . LYS A 1 181 ? -26.776 16.925 65.569 1.00 76.00 181 LYS A CA 1
ATOM 1463 C C . LYS A 1 181 ? -27.695 17.179 66.766 1.00 76.00 181 LYS A C 1
ATOM 1465 O O . LYS A 1 181 ? -27.488 18.159 67.477 1.00 76.00 181 LYS A O 1
ATOM 1470 N N . ALA A 1 182 ? -28.672 16.308 67.018 1.00 68.50 182 ALA A N 1
ATOM 1471 C CA . ALA A 1 182 ? -29.558 16.411 68.177 1.00 68.50 182 ALA A CA 1
ATOM 1472 C C . ALA A 1 182 ? -28.802 16.214 69.504 1.00 68.50 182 ALA A C 1
ATOM 1474 O O . ALA A 1 182 ? -29.038 16.963 70.450 1.00 68.50 182 ALA A O 1
ATOM 1475 N N . LYS A 1 183 ? -27.830 15.294 69.556 1.00 68.56 183 LYS A N 1
ATOM 1476 C CA . LYS A 1 183 ? -26.940 15.129 70.719 1.00 68.56 183 LYS A CA 1
ATOM 1477 C C . LYS A 1 183 ? -26.062 16.365 70.951 1.00 68.56 183 LYS A C 1
ATOM 1479 O O . LYS A 1 183 ? -25.943 16.824 72.083 1.00 68.56 183 LYS A O 1
ATOM 1484 N N . THR A 1 184 ? -25.517 16.970 69.890 1.00 62.84 184 THR A N 1
ATOM 1485 C CA . THR A 1 184 ? -24.731 18.215 70.010 1.00 62.84 184 THR A CA 1
ATOM 1486 C C . THR A 1 184 ? -25.585 19.440 70.355 1.00 62.84 184 THR A C 1
ATOM 1488 O O . THR A 1 184 ? -25.128 20.317 71.081 1.00 62.84 184 THR A O 1
ATOM 1491 N N . ALA A 1 185 ? -26.844 19.497 69.906 1.00 59.94 185 ALA A N 1
ATOM 1492 C CA . ALA A 1 185 ? -27.783 20.561 70.267 1.00 59.94 185 ALA A CA 1
ATOM 1493 C C . ALA A 1 185 ? -28.268 20.436 71.723 1.00 59.94 185 ALA A C 1
ATOM 1495 O O . ALA A 1 185 ? -28.447 21.452 72.390 1.00 59.94 185 ALA A O 1
ATOM 1496 N N . GLY A 1 186 ? -28.403 19.210 72.245 1.00 57.62 186 GLY A N 1
ATOM 1497 C CA . GLY A 1 186 ? -28.635 18.956 73.671 1.00 57.62 186 GLY A CA 1
ATOM 1498 C C . GLY A 1 186 ? -27.468 19.402 74.562 1.00 57.62 186 GLY A C 1
ATOM 1499 O O . GLY A 1 186 ? -27.696 19.874 75.672 1.00 57.62 186 GLY A O 1
ATOM 1500 N N . ALA A 1 187 ? -26.231 19.343 74.057 1.00 54.12 187 ALA A N 1
ATOM 1501 C CA . ALA A 1 187 ? -25.054 19.893 74.735 1.00 54.12 187 ALA A CA 1
ATOM 1502 C C . ALA A 1 187 ? -24.935 21.428 74.595 1.00 54.12 187 ALA A C 1
ATOM 1504 O O . ALA A 1 187 ? -24.496 22.098 75.528 1.00 54.12 187 ALA A O 1
ATOM 1505 N N . ALA A 1 188 ? -25.374 22.006 73.470 1.00 52.91 188 ALA A N 1
ATOM 1506 C CA . ALA A 1 188 ? -25.355 23.454 73.229 1.00 52.91 188 ALA A CA 1
ATOM 1507 C C . ALA A 1 188 ? -26.509 24.224 73.910 1.00 52.91 188 ALA A C 1
ATOM 1509 O O . ALA A 1 188 ? -26.425 25.439 74.074 1.00 52.91 188 ALA A O 1
ATOM 1510 N N . ALA A 1 189 ? -27.565 23.547 74.373 1.00 52.41 189 ALA A N 1
ATOM 1511 C CA . ALA A 1 189 ? -28.690 24.173 75.079 1.00 52.41 189 ALA A CA 1
ATOM 1512 C C . ALA A 1 189 ? -28.349 24.710 76.491 1.00 52.41 189 ALA A C 1
ATOM 1514 O O . ALA A 1 189 ? -29.201 25.327 77.128 1.00 52.41 189 ALA A O 1
ATOM 1515 N N . LYS A 1 190 ? -27.108 24.537 76.972 1.00 53.16 190 LYS A N 1
ATOM 1516 C CA . LYS A 1 190 ? -26.579 25.222 78.169 1.00 53.16 190 LYS A CA 1
ATOM 1517 C C . LYS A 1 190 ? -25.787 26.506 77.862 1.00 53.16 190 LYS A C 1
ATOM 1519 O O . LYS A 1 190 ? -25.243 27.100 78.786 1.00 53.16 190 LYS A O 1
ATOM 1524 N N . GLY A 1 191 ? -25.740 26.969 76.609 1.00 52.66 191 GLY A N 1
ATOM 1525 C CA . GLY A 1 191 ? -24.962 28.148 76.216 1.00 52.66 191 GLY A CA 1
ATOM 1526 C C . GLY A 1 191 ? -25.729 29.147 75.350 1.00 52.66 191 GLY A C 1
ATOM 1527 O O . GLY A 1 191 ? -25.799 28.993 74.140 1.00 52.66 191 GLY A O 1
ATOM 1528 N N . GLN A 1 192 ? -26.210 30.209 76.003 1.00 49.00 192 GLN A N 1
ATOM 1529 C CA . GLN A 1 192 ? -26.376 31.573 75.480 1.00 49.00 192 GLN A CA 1
ATOM 1530 C C . GLN A 1 192 ? -27.438 31.838 74.388 1.00 49.00 192 GLN A C 1
ATOM 1532 O O . GLN A 1 192 ? -27.292 31.546 73.204 1.00 49.00 192 GLN A O 1
ATOM 1537 N N . LYS A 1 193 ? -28.500 32.542 74.808 1.00 51.91 193 LYS A N 1
ATOM 1538 C CA . LYS A 1 193 ? -29.453 33.243 73.940 1.00 51.91 193 LYS A CA 1
ATOM 1539 C C . LYS A 1 193 ? -28.765 34.464 73.314 1.00 51.91 193 LYS A C 1
ATOM 1541 O O . LYS A 1 193 ? -28.439 35.397 74.040 1.00 51.91 193 LYS A O 1
ATOM 1546 N N . ILE A 1 194 ? -28.618 34.501 71.991 1.00 50.47 194 ILE A N 1
ATOM 1547 C CA . ILE A 1 194 ? -28.413 35.747 71.235 1.00 50.47 194 ILE A CA 1
ATOM 1548 C C . ILE A 1 194 ? -29.490 35.851 70.151 1.00 50.47 194 ILE A C 1
ATOM 1550 O O . ILE A 1 194 ? -29.839 34.879 69.481 1.00 50.47 194 ILE A O 1
ATOM 1554 N N . SER A 1 195 ? -30.084 37.039 70.084 1.00 52.03 195 SER A N 1
ATOM 1555 C CA . SER A 1 195 ? -31.315 37.390 69.388 1.00 52.03 195 SER A CA 1
ATOM 1556 C C . SER A 1 195 ? -31.187 37.420 67.859 1.00 52.03 195 SER A C 1
ATOM 1558 O O . SER A 1 195 ? -30.124 37.569 67.265 1.00 52.03 195 SER A O 1
ATOM 1560 N N . LYS A 1 196 ? -32.349 37.265 67.219 1.00 57.28 196 LYS A N 1
ATOM 1561 C CA . LYS A 1 196 ? -32.623 37.007 65.796 1.00 57.28 196 LYS A CA 1
ATOM 1562 C C . LYS A 1 196 ? -32.369 38.199 64.846 1.00 57.28 196 LYS A C 1
ATOM 1564 O O . LYS A 1 196 ? -33.005 38.283 63.798 1.00 57.28 196 LYS A O 1
ATOM 1569 N N . GLN A 1 197 ? -31.466 39.119 65.166 1.00 54.59 197 GLN A N 1
ATOM 1570 C CA . GLN A 1 197 ? -31.308 40.366 64.409 1.00 54.59 197 GLN A CA 1
ATOM 1571 C C . GLN A 1 197 ? -29.824 40.652 64.154 1.00 54.59 197 GLN A C 1
ATOM 1573 O O . GLN A 1 197 ? -29.178 41.378 64.891 1.00 54.59 197 GLN A O 1
ATOM 1578 N N . GLY A 1 198 ? -29.261 40.018 63.120 1.00 52.09 198 GLY A N 1
ATOM 1579 C CA . GLY A 1 198 ? -27.862 40.240 62.724 1.00 52.09 198 GLY A CA 1
ATOM 1580 C C . GLY A 1 198 ? -27.369 39.401 61.542 1.00 52.09 198 GLY A C 1
ATOM 1581 O O . GLY A 1 198 ? -26.445 39.801 60.850 1.00 52.09 198 GLY A O 1
ATOM 1582 N N . ALA A 1 199 ? -28.008 38.271 61.226 1.00 55.72 199 ALA A N 1
ATOM 1583 C CA . ALA A 1 199 ? -27.522 37.355 60.185 1.00 55.72 199 ALA A CA 1
ATOM 1584 C C . ALA A 1 199 ? -28.207 37.524 58.810 1.00 55.72 199 ALA A C 1
ATOM 1586 O O . ALA A 1 199 ? -28.439 36.546 58.100 1.00 55.72 199 ALA A O 1
ATOM 1587 N N . LYS A 1 200 ? -28.554 38.757 58.421 1.00 54.59 200 LYS A N 1
ATOM 1588 C CA . LYS A 1 200 ? -28.862 39.100 57.021 1.00 54.59 200 LYS A CA 1
ATOM 1589 C C . LYS A 1 200 ? -27.844 40.134 56.547 1.00 54.59 200 LYS A C 1
ATOM 1591 O O . LYS A 1 200 ? -28.043 41.325 56.738 1.00 54.59 200 LYS A O 1
ATOM 1596 N N . GLY A 1 201 ? -26.764 39.662 55.930 1.00 47.16 201 GLY A N 1
ATOM 1597 C CA . GLY A 1 201 ? -25.753 40.525 55.327 1.00 47.16 201 GLY A CA 1
ATOM 1598 C C . GLY A 1 201 ? -24.781 39.751 54.439 1.00 47.16 201 GLY A C 1
ATOM 1599 O O . GLY A 1 201 ? -23.872 39.114 54.944 1.00 47.16 201 GLY A O 1
ATOM 1600 N N . ALA A 1 202 ? -25.005 39.857 53.126 1.00 53.53 202 ALA A N 1
ATOM 1601 C CA . ALA A 1 202 ? -24.092 39.595 52.005 1.00 53.53 202 ALA A CA 1
ATOM 1602 C C . ALA A 1 202 ? -23.595 38.153 51.732 1.00 53.53 202 ALA A C 1
ATOM 1604 O O . ALA A 1 202 ? -22.719 37.606 52.391 1.00 53.53 202 ALA A O 1
ATOM 1605 N N . GLN A 1 203 ? -24.088 37.593 50.620 1.00 59.84 203 GLN A N 1
ATOM 1606 C CA . GLN A 1 203 ? -23.436 36.518 49.863 1.00 59.84 203 GLN A CA 1
ATOM 1607 C C . GLN A 1 203 ? -22.183 37.087 49.164 1.00 59.84 203 GLN A C 1
ATOM 1609 O O . GLN A 1 203 ? -22.336 38.025 48.375 1.00 59.84 203 GLN A O 1
ATOM 1614 N N . PRO A 1 204 ? -20.962 36.559 49.371 1.00 63.56 204 PRO A N 1
ATOM 1615 C CA . PRO A 1 204 ? -19.823 36.950 48.549 1.00 63.56 204 PRO A CA 1
ATOM 1616 C C . PRO A 1 204 ? -19.981 36.354 47.143 1.00 63.56 204 PRO A C 1
ATOM 1618 O O . PRO A 1 204 ? -20.014 35.138 46.954 1.00 63.56 204 PRO A O 1
ATOM 1621 N N . LYS A 1 205 ? -20.101 37.226 46.137 1.00 57.25 205 LYS A N 1
ATOM 1622 C CA . LYS A 1 205 ? -20.168 36.848 44.721 1.00 57.25 205 LYS A CA 1
ATOM 1623 C C . LYS A 1 205 ? -18.855 36.173 44.316 1.00 57.25 205 LYS A C 1
ATOM 1625 O O . LYS A 1 205 ? -17.802 36.804 44.317 1.00 57.25 205 LYS A O 1
ATOM 1630 N N . VAL A 1 206 ? -18.920 34.886 43.978 1.00 62.38 206 VAL A N 1
ATOM 1631 C CA . VAL A 1 206 ? -17.761 34.113 43.516 1.00 62.38 206 VAL A CA 1
ATOM 1632 C C . VAL A 1 206 ? -17.348 34.639 42.139 1.00 62.38 206 VAL A C 1
ATOM 1634 O O . VAL A 1 206 ? -18.112 34.553 41.178 1.00 62.38 206 VAL A O 1
ATOM 1637 N N . ALA A 1 207 ? -16.162 35.239 42.051 1.00 62.31 207 ALA A N 1
ATOM 1638 C CA . ALA A 1 207 ? -15.596 35.729 40.800 1.00 62.31 207 ALA A CA 1
ATOM 1639 C C . ALA A 1 207 ? -15.220 34.549 39.889 1.00 62.31 207 ALA A C 1
ATOM 1641 O O .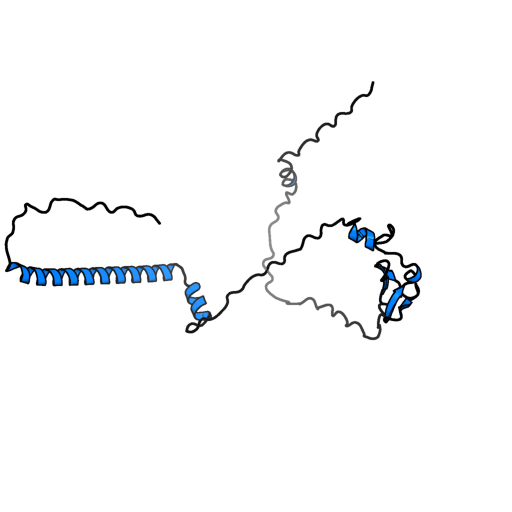 ALA A 1 207 ? -14.478 33.655 40.302 1.00 62.31 207 ALA A O 1
ATOM 1642 N N . ALA A 1 208 ? -15.705 34.560 38.646 1.00 56.06 208 ALA A N 1
ATOM 1643 C CA . ALA A 1 208 ? -15.281 33.618 37.620 1.00 56.06 208 ALA A CA 1
ATOM 1644 C C . ALA A 1 208 ? -13.820 33.909 37.247 1.00 56.06 208 ALA A C 1
ATOM 1646 O O . ALA A 1 208 ? -13.522 34.929 36.629 1.00 56.06 208 ALA A O 1
ATOM 1647 N N . LYS A 1 209 ? -12.903 33.024 37.643 1.00 63.94 209 LYS A N 1
ATOM 1648 C CA . LYS A 1 209 ? -11.539 32.998 37.111 1.00 63.94 209 LYS A CA 1
ATOM 1649 C C . LYS A 1 209 ? -11.507 31.967 35.996 1.00 63.94 209 LYS A C 1
ATOM 1651 O O . LYS A 1 209 ? -11.733 30.783 36.231 1.00 63.94 209 LYS A O 1
ATOM 1656 N N . SER A 1 210 ? -11.304 32.474 34.790 1.00 52.88 210 SER A N 1
ATOM 1657 C CA . SER A 1 210 ? -11.136 31.716 33.562 1.00 52.88 210 SER A CA 1
ATOM 1658 C C . SER A 1 210 ? -9.936 30.768 33.633 1.00 52.88 210 SER A C 1
ATOM 1660 O O . SER A 1 210 ? -8.862 31.126 34.122 1.00 52.88 210 SER A O 1
ATOM 1662 N N . ARG A 1 211 ? -10.135 29.572 33.081 1.00 49.56 211 ARG A N 1
ATOM 1663 C CA . ARG A 1 211 ? -9.158 28.781 32.331 1.00 49.56 211 ARG A CA 1
ATOM 1664 C C . ARG A 1 211 ? -9.905 28.034 31.240 1.00 49.56 211 ARG A C 1
ATOM 1666 O O . ARG A 1 211 ? -11.025 27.566 31.544 1.00 49.56 211 ARG A O 1
#

Secondary structure (DSSP, 8-state):
-------PPPPPPPTTSSGGGSSS--PPP-------------------------TT--------EE-TTT--EE-TT-S-EEE-TTS-EEEGGGGGT--TTT-TTSHHHHHHTTTT--S-----PPP-PPP----BTTB-HHHHHHHHHS-HHHHHHHHHHHHHHHHHHHHHHHHHHHHHHHHHHHHHTTS----SSS-------------

Sequence (211 aa):
MGRRMTWSKSPTPDSNTVDRWRTTWQMPEYLLDITEFVGLANTTPLAIQSSSPNPTHIAFARRIETCSFSGYKIYPGKGKTFVRIDNRVCFTYYYTNLNPRAAHWLGLLARMHKKGITEEVAKKRSRRTVKHERAVVGASWEAIRAKRTQKPEVRAAARQTAIRESKEKKKDEAAKKRAEKAKTAGAAAKGQKISKQGAKGAQPKVAAKSR

Solvent-accessible surface area (backbone atoms only — not comparable to full-atom values): 14746 Å² total; per-residue (Å²): 138,85,83,80,85,76,86,74,81,78,84,80,87,69,93,73,68,72,67,73,74,74,77,80,77,88,76,84,92,80,87,86,87,87,92,79,81,89,84,82,77,96,72,77,80,76,73,80,74,74,73,73,82,66,83,85,66,74,72,76,72,72,68,70,43,65,37,73,67,50,65,48,80,36,54,82,97,57,88,58,86,39,73,44,94,86,72,46,73,38,44,80,67,64,84,75,71,66,58,47,76,71,38,84,91,29,59,53,27,29,61,75,69,56,54,88,66,84,67,82,85,71,82,82,79,83,88,83,86,88,84,87,90,66,63,49,96,97,43,57,47,66,62,52,49,51,65,73,64,54,56,69,65,63,54,48,52,55,49,51,52,53,51,50,54,53,51,49,53,51,49,52,52,50,51,50,53,49,53,53,49,51,55,53,48,65,64,46,73,83,59,82,93,77,78,98,78,77,92,81,78,82,83,83,81,82,76,87,76,88,128

Foldseek 3Di:
DDDDDDDDDDDDDDPPPVVVVVPPDDDDDDDDDDPDDDDDDDDDPPPPPPPDPDPVPPVPPPDFDAAPQQRDTHDPPDFDWDQDPVRDTHTDPVVVVDHSCVDPPGPVVCVVVVPPCPDPPDPDDDDDDDDDQDADVVGGSVRVVVVVPDDVVVVVVVVVVVVVVVVVVVVVVVVVVVVVVVVVVVVCVVDDDDDDPDPPDDDPDDDDDDD

InterPro domains:
  IPR000988 Large ribosomal subunit protein eL24-related, N-terminal [PF01246] (63-120)
  IPR023442 Large ribosomal subunit protein eL24, conserved site [PS01073] (69-86)
  IPR038630 Ribosomal protein L24e/L24 superfamily [G3DSA:2.30.170.20] (63-122)
  IPR056366 Large ribosomal subunit protein eL24 [PTHR10792] (63-200)

pLDDT: mean 70.32, std 18.5, range [33.12, 95.81]

Organism: NCBI:txid994334

Radius of gyration: 45.46 Å; Cα contacts (8 Å, |Δi|>4): 76; chains: 1; bounding box: 87×80×124 Å

Mean predicted aligned error: 22.31 Å

Nearest PDB structures (foldseek):
  7zw0-assembly1_LZ  TM=6.012E-01  e=1.340E-09  Saccharomyces cerevisiae W303
  4u4o-assembly2_n4  TM=5.679E-01  e=8.361E-10  Saccharomyces cerevisiae S288C
  8g60-assembly1_LW  TM=5.310E-01  e=2.147E-09  Homo sapiens
  8esr-assembly1_u  TM=7.481E-01  e=2.620E-03  Schizosaccharomyces pombe
  8euy-assembly1_u  TM=5.321E-01  e=1.529E-03  Schizosaccharomyces pombe